Protein AF-A0A7S4FN40-F1 (afdb_monomer)

pLDDT: mean 70.61, std 27.36, range [23.69, 98.25]

Solvent-accessible surface area (backbone atoms only — not comparable to full-atom values): 16022 Å² total; per-residue (Å²): 128,92,79,41,53,47,69,60,64,60,103,78,80,64,82,56,64,48,54,80,82,85,86,80,76,85,83,71,47,62,78,80,84,90,70,94,52,68,75,50,54,54,50,54,46,54,56,47,52,74,61,57,82,76,69,92,83,88,86,86,91,88,85,82,86,90,89,83,84,83,78,101,76,84,92,80,78,88,64,81,68,56,82,84,45,76,64,91,76,88,80,92,41,55,47,62,59,47,27,37,49,52,27,43,60,76,38,96,50,62,24,25,31,29,40,27,33,24,55,88,47,58,30,37,34,27,46,34,30,69,90,80,47,70,47,85,76,47,68,46,90,34,24,65,29,39,44,50,49,35,50,47,31,51,73,67,68,51,68,87,81,61,95,73,66,66,58,67,60,43,50,56,38,17,75,74,30,60,61,46,56,92,79,46,40,73,64,58,60,61,29,26,74,46,56,70,72,61,25,40,56,52,41,38,67,70,43,70,79,52,85,44,72,68,52,47,13,17,48,36,15,26,57,48,50,50,53,35,53,53,50,54,53,52,50,52,51,39,59,58,72,42,56,90,61,70,55,76,43,75,30,60,16,44,70,50,56,72,44,58,88,63,74,110

Radius of gyration: 21.23 Å; Cα contacts (8 Å, |Δi|>4): 357; chains: 1; bounding box: 62×35×47 Å

Secondary structure (DSSP, 8-state):
----------TT----------SS--------PPPS-HHHHHHHHHHHHHHHTT--------------S-SS--S--SSTTTTSS--S------HHHHHHHHHHHTSS-SEEEEEEEETTEEEEEEEEETTTEEEEEEE-SS-HHHHHHHHHHHHTTPPTT-SS--HHHHHHHHTTSPP-HHHHHHHHHHHTTS-HHHHHHHHHHHHTT--SHHHHHHHHHHHHHHHHHHHHHHHHHHHHHTTTS--SEEEEESGGGG-HHHH-

InterPro domains:
  IPR043129 ATPase, nucleotide binding domain [SSF53067] (80-262)
  IPR051338 NodU/CmcH Carbamoyltransferase [PTHR34847] (86-261)

Nearest PDB structures (foldseek):
  5kpt-assembly1_A-2  TM=6.120E-01  e=2.041E-03  Homo sapiens
  2i7n-assembly1_A  TM=5.537E-01  e=1.216E-03  Homo sapiens
  5kpz-assembly1_A-2  TM=5.566E-01  e=1.445E-03  Homo sapiens
  2i7n-assembly1_B  TM=5.298E-01  e=5.122E-03  Homo sapiens
  7t1h-assembly1_A  TM=5.363E-01  e=1.528E-02  Saccharomyces cerevisiae S288C

Mean predicted aligned error: 13.45 Å

Foldseek 3Di:
DQFAADADDDDPDDGTGHHDDDPDDDDGFDDDDDDPDVLLVLLVVVVVVVVVVPDPDDDDDDDDDDDDDDDDDPPDPPHRRCPVHPDPDDDTDGPQRVFQSCLPSPDPWQWAFEWEAAQPAWIWTWTAHSVNGIDTDDTDLFHLNVLLVLLQCLLVVPPPDPPDRPSVVLLVLLVVAAADCVLPVVLSVVLGNDDNVVSNVSSNVSNVVQPDSRSSSNVSVNSLVVSLVVVVVVRVVNQVVCPPVGTPYYTYGYPCVPSVSSVD

Organism: NCBI:txid73025

Structure (mmCIF, N/CA/C/O backbone):
data_AF-A0A7S4FN40-F1
#
_entry.id   AF-A0A7S4FN40-F1
#
loop_
_atom_site.group_PDB
_atom_site.id
_atom_site.type_symbol
_atom_site.label_atom_id
_atom_site.label_alt_id
_atom_site.label_comp_id
_atom_site.label_asym_id
_atom_site.label_entity_id
_atom_site.label_seq_id
_atom_site.pdbx_PDB_ins_code
_atom_site.Cartn_x
_atom_site.Cartn_y
_atom_site.Cartn_z
_atom_site.occupancy
_atom_site.B_iso_or_equiv
_atom_site.auth_seq_id
_atom_site.auth_comp_id
_atom_site.auth_asym_id
_atom_site.auth_atom_id
_atom_site.pdbx_PDB_model_num
ATOM 1 N N . GLY A 1 1 ? -12.196 -13.292 -11.202 1.00 30.05 1 GLY A N 1
ATOM 2 C CA . GLY A 1 1 ? -13.600 -13.748 -11.138 1.00 30.05 1 GLY A CA 1
ATOM 3 C C . GLY A 1 1 ? -14.496 -12.574 -10.813 1.00 30.05 1 GLY A C 1
ATOM 4 O O . GLY A 1 1 ? -13.967 -11.557 -10.378 1.00 30.05 1 GLY A O 1
ATOM 5 N N . HIS A 1 2 ? -15.803 -12.714 -11.034 1.00 26.38 2 HIS A N 1
ATOM 6 C CA . HIS A 1 2 ? -16.823 -11.752 -10.589 1.00 26.38 2 HIS A CA 1
ATOM 7 C C . HIS A 1 2 ? -16.821 -11.716 -9.046 1.00 26.38 2 HIS A C 1
ATOM 9 O O . HIS A 1 2 ? -16.823 -12.786 -8.434 1.00 26.38 2 HIS A O 1
ATOM 15 N N . GLY A 1 3 ? -16.723 -10.540 -8.421 1.00 24.88 3 GLY A N 1
ATOM 16 C CA . GLY A 1 3 ? -16.327 -10.393 -7.014 1.00 24.88 3 GLY A CA 1
ATOM 17 C C . GLY A 1 3 ? -16.941 -9.192 -6.287 1.00 24.88 3 GLY A C 1
ATOM 18 O O . GLY A 1 3 ? -16.269 -8.201 -6.024 1.00 24.88 3 GLY A O 1
ATOM 19 N N . GLY A 1 4 ? -18.193 -9.348 -5.869 1.00 25.17 4 GLY A N 1
ATOM 20 C CA . GLY A 1 4 ? -18.960 -8.414 -5.045 1.00 25.17 4 GLY A CA 1
ATOM 21 C C . GLY A 1 4 ? -20.080 -9.176 -4.344 1.00 25.17 4 GLY A C 1
ATOM 22 O O . GLY A 1 4 ? -20.183 -10.394 -4.518 1.00 25.17 4 GLY A O 1
ATOM 23 N N . SER A 1 5 ? -20.866 -8.515 -3.489 1.00 30.69 5 SER A N 1
ATOM 24 C CA . SER A 1 5 ? -21.487 -9.204 -2.352 1.00 30.69 5 SER A CA 1
ATOM 25 C C . SER A 1 5 ? -22.922 -8.814 -2.003 1.00 30.69 5 SER A C 1
ATOM 27 O O . SER A 1 5 ? -23.307 -7.650 -2.010 1.00 30.69 5 SER A O 1
ATOM 29 N N . LEU A 1 6 ? -23.684 -9.839 -1.608 1.00 30.88 6 LEU A N 1
ATOM 30 C CA . LEU A 1 6 ? -25.075 -9.781 -1.181 1.00 30.88 6 LEU A CA 1
ATOM 31 C C . LEU A 1 6 ? -25.306 -10.852 -0.111 1.00 30.88 6 LEU A C 1
ATOM 33 O O . LEU A 1 6 ? -25.166 -12.039 -0.384 1.00 30.88 6 LEU A O 1
ATOM 37 N N . VAL A 1 7 ? -25.680 -10.444 1.096 1.00 34.03 7 VAL A N 1
ATOM 38 C CA . VAL A 1 7 ? -25.492 -11.257 2.306 1.00 34.03 7 VAL A CA 1
ATOM 39 C C . VAL A 1 7 ? -26.816 -11.452 3.015 1.00 34.03 7 VAL A C 1
ATOM 41 O O . VAL A 1 7 ? -27.410 -10.445 3.372 1.00 34.03 7 VAL A O 1
ATOM 44 N N . VAL A 1 8 ? -27.232 -12.690 3.316 1.00 29.52 8 VAL A N 1
ATOM 45 C CA . VAL A 1 8 ? -28.408 -12.947 4.172 1.00 29.52 8 VAL A CA 1
ATOM 46 C C . VAL A 1 8 ? -28.124 -13.911 5.319 1.00 29.52 8 VAL A C 1
ATOM 48 O O . VAL A 1 8 ? -27.233 -14.747 5.226 1.00 29.52 8 VAL A O 1
ATOM 51 N N . ALA A 1 9 ? -28.930 -13.830 6.381 1.00 31.42 9 ALA A N 1
ATOM 52 C CA . ALA A 1 9 ? -29.002 -14.834 7.433 1.00 31.42 9 ALA A CA 1
ATOM 53 C C . ALA A 1 9 ? -30.458 -15.172 7.800 1.00 31.42 9 ALA A C 1
ATOM 55 O O . ALA A 1 9 ? -31.242 -14.289 8.136 1.00 31.42 9 ALA A O 1
ATOM 56 N N . THR A 1 10 ? -30.774 -16.467 7.837 1.00 33.94 10 THR A N 1
ATOM 57 C CA . THR A 1 10 ? -31.881 -17.048 8.619 1.00 33.94 10 THR A CA 1
ATOM 58 C C . THR A 1 10 ? -31.337 -18.197 9.491 1.00 33.94 10 THR A C 1
ATOM 60 O O . THR A 1 10 ? -30.137 -18.498 9.449 1.00 33.94 10 THR A O 1
ATOM 63 N N . ASN A 1 11 ? -32.192 -18.795 10.332 1.00 35.34 11 ASN A N 1
ATOM 64 C CA . ASN A 1 11 ? -31.880 -19.695 11.462 1.00 35.34 11 ASN A CA 1
ATOM 65 C C . ASN A 1 11 ? -31.180 -21.040 11.113 1.00 35.34 11 ASN A C 1
ATOM 67 O O . ASN A 1 11 ? -31.655 -22.097 11.516 1.00 35.34 11 ASN A O 1
ATOM 71 N N . GLY A 1 12 ? -30.055 -21.050 10.387 1.00 34.94 12 GLY A N 1
ATOM 72 C CA . GLY A 1 12 ? -29.416 -22.317 9.991 1.00 34.94 12 GLY A CA 1
ATOM 73 C C . GLY A 1 12 ? -28.092 -22.275 9.221 1.00 34.94 12 GLY A C 1
ATOM 74 O O . GLY A 1 12 ? -27.437 -23.308 9.160 1.00 34.94 12 GLY A O 1
ATOM 75 N N . THR A 1 13 ? -27.629 -21.103 8.752 1.00 43.31 13 THR A N 1
ATOM 76 C CA . THR A 1 13 ? -26.431 -20.889 7.885 1.00 43.31 13 THR A CA 1
ATOM 77 C C . THR A 1 13 ? -26.658 -21.133 6.388 1.00 43.31 13 THR A C 1
ATOM 79 O O . THR A 1 13 ? -26.763 -22.275 5.969 1.00 43.31 13 THR A O 1
ATOM 82 N N . VAL A 1 14 ? -26.588 -20.062 5.588 1.00 27.98 14 VAL A N 1
ATOM 83 C CA . VAL A 1 14 ? -26.032 -20.008 4.217 1.00 27.98 14 VAL A CA 1
ATOM 84 C C . VAL A 1 14 ? -25.492 -18.581 4.035 1.00 27.98 14 VAL A C 1
ATOM 86 O O . VAL A 1 14 ? -26.099 -17.648 4.553 1.00 27.98 14 VAL A O 1
ATOM 89 N N . THR A 1 15 ? -24.381 -18.404 3.319 1.00 37.78 15 THR A N 1
ATOM 90 C CA . THR A 1 15 ? -23.852 -17.088 2.907 1.00 37.78 15 THR A CA 1
ATOM 91 C C . THR A 1 15 ? -23.857 -17.016 1.383 1.00 37.78 15 THR A C 1
ATOM 93 O O . THR A 1 15 ? -23.557 -18.014 0.730 1.00 37.78 15 THR A O 1
ATOM 96 N N . LEU A 1 16 ? -24.162 -15.850 0.811 1.00 30.38 16 LEU A N 1
ATOM 97 C CA . LEU A 1 16 ? -24.083 -15.605 -0.631 1.00 30.38 16 LEU A CA 1
ATOM 98 C C . LEU A 1 16 ? -23.261 -14.340 -0.920 1.00 30.38 16 LEU A C 1
ATOM 100 O O . LEU A 1 16 ? -22.852 -13.621 -0.007 1.00 30.38 16 LEU A O 1
ATOM 104 N N . SER A 1 17 ? -22.947 -14.135 -2.196 1.00 34.72 17 SER A N 1
ATOM 105 C CA . SER A 1 17 ? -22.121 -13.044 -2.708 1.00 34.72 17 SER A CA 1
ATOM 106 C C . SER A 1 17 ? -22.571 -12.754 -4.146 1.00 34.72 17 SER A C 1
ATOM 108 O O . SER A 1 17 ? -22.778 -13.702 -4.903 1.00 34.72 17 SER A O 1
ATOM 110 N N . LEU A 1 18 ? -22.783 -11.490 -4.521 1.00 30.31 18 LEU A N 1
ATOM 111 C CA . LEU A 1 18 ? -23.264 -11.097 -5.847 1.00 30.31 18 LEU A CA 1
ATOM 112 C C . LEU A 1 18 ? -22.618 -9.775 -6.282 1.00 30.31 18 LEU A C 1
ATOM 114 O O . LEU A 1 18 ? -22.906 -8.722 -5.716 1.00 30.31 18 LEU A O 1
ATOM 118 N N . ASP A 1 19 ? -21.723 -9.846 -7.268 1.00 33.50 19 ASP A N 1
ATOM 119 C CA . ASP A 1 19 ? -21.095 -8.662 -7.855 1.00 33.50 19 ASP A CA 1
ATOM 120 C C . ASP A 1 19 ? -22.038 -7.973 -8.832 1.00 33.50 19 ASP A C 1
ATOM 122 O O . ASP A 1 19 ? -22.727 -8.642 -9.607 1.00 33.50 19 ASP A O 1
ATOM 126 N N . ILE A 1 20 ? -22.023 -6.643 -8.835 1.00 31.58 20 ILE A N 1
ATOM 127 C CA . ILE A 1 20 ? -22.702 -5.842 -9.852 1.00 31.58 20 ILE A CA 1
ATOM 128 C C . ILE A 1 20 ? -21.662 -4.890 -10.441 1.00 31.58 20 ILE A C 1
ATOM 130 O O . ILE A 1 20 ? -21.176 -3.973 -9.781 1.00 31.58 20 ILE A O 1
ATOM 134 N N . ASP A 1 21 ? -21.309 -5.184 -11.690 1.00 33.16 21 ASP A N 1
ATOM 135 C CA . ASP A 1 21 ? -20.132 -4.683 -12.400 1.00 33.16 21 ASP A CA 1
ATOM 136 C C . ASP A 1 21 ? -20.103 -3.145 -12.543 1.00 33.16 21 ASP A C 1
ATOM 138 O O . ASP A 1 21 ? -21.127 -2.486 -12.763 1.00 33.16 21 ASP A O 1
ATOM 142 N N . LYS A 1 22 ? -18.908 -2.549 -12.438 1.00 36.78 22 LYS A N 1
ATOM 143 C CA . LYS A 1 22 ? -18.718 -1.088 -12.399 1.00 36.78 22 LYS A CA 1
ATOM 144 C C . LYS A 1 22 ? -18.659 -0.474 -13.798 1.00 36.78 22 LYS A C 1
ATOM 146 O O . LYS A 1 22 ? -17.585 -0.164 -14.304 1.00 36.78 22 LYS A O 1
ATOM 151 N N . ALA A 1 23 ? -19.819 -0.157 -14.366 1.00 28.41 23 ALA A N 1
ATOM 152 C CA . ALA A 1 23 ? -19.892 0.701 -15.556 1.00 28.41 23 ALA A CA 1
ATOM 153 C C . ALA A 1 23 ? -19.954 2.218 -15.249 1.00 28.41 23 ALA A C 1
ATOM 155 O O . ALA A 1 23 ? -19.722 3.015 -16.153 1.00 28.41 23 ALA A O 1
ATOM 156 N N . LEU A 1 24 ? -20.313 2.639 -14.021 1.00 31.91 24 LEU A N 1
ATOM 157 C CA . LEU A 1 24 ? -20.797 4.017 -13.758 1.00 31.91 24 LEU A CA 1
ATOM 158 C C . LEU A 1 24 ? -20.264 4.725 -12.489 1.00 31.91 24 LEU A C 1
ATOM 160 O O . LEU A 1 24 ? -20.665 5.853 -12.210 1.00 31.91 24 LEU A O 1
ATOM 164 N N . GLY A 1 25 ? -19.335 4.116 -11.746 1.00 34.91 25 GLY A N 1
ATOM 165 C CA . GLY A 1 25 ? -18.701 4.736 -10.571 1.00 34.91 25 GLY A CA 1
ATOM 166 C C . GLY A 1 25 ? -19.496 4.660 -9.253 1.00 34.91 25 GLY A C 1
ATOM 167 O O . GLY A 1 25 ? -20.709 4.487 -9.236 1.00 34.91 25 GLY A O 1
ATOM 168 N N . TYR A 1 26 ? -18.756 4.831 -8.149 1.00 30.11 26 TYR A N 1
ATOM 169 C CA . TYR A 1 26 ? -19.148 4.760 -6.727 1.00 30.11 26 TYR A CA 1
ATOM 170 C C . TYR A 1 26 ? -19.290 3.379 -6.035 1.00 30.11 26 TYR A C 1
ATOM 172 O O . TYR A 1 26 ? -19.755 2.388 -6.580 1.00 30.11 26 TYR A O 1
ATOM 180 N N . THR A 1 27 ? -18.801 3.391 -4.786 1.00 30.81 27 THR A N 1
ATOM 181 C CA . THR A 1 27 ? -18.903 2.477 -3.622 1.00 30.81 27 THR A CA 1
ATOM 182 C C . THR A 1 27 ? -19.446 1.044 -3.759 1.00 30.81 27 THR A C 1
ATOM 184 O O . THR A 1 27 ? -20.643 0.834 -3.939 1.00 30.81 27 THR A O 1
ATOM 187 N N . SER A 1 28 ? -18.582 0.080 -3.427 1.00 30.62 28 SER A N 1
ATOM 188 C CA . SER A 1 28 ? -18.904 -1.266 -2.916 1.00 30.62 28 SER A CA 1
ATOM 189 C C . SER A 1 28 ? -19.285 -1.246 -1.414 1.00 30.62 28 SER A C 1
ATOM 191 O O . SER A 1 28 ? -19.168 -0.208 -0.760 1.00 30.62 28 SER A O 1
ATOM 193 N N . GLY A 1 29 ? -19.748 -2.372 -0.852 1.00 30.34 29 GLY A N 1
ATOM 194 C CA . GLY A 1 29 ? -20.092 -2.527 0.574 1.00 30.34 29 GLY A CA 1
ATOM 195 C C . GLY A 1 29 ? -20.297 -4.000 0.966 1.00 30.34 29 GLY A C 1
ATOM 196 O O . GLY A 1 29 ? -20.568 -4.822 0.093 1.00 30.34 29 GLY A O 1
ATOM 197 N N . TRP A 1 30 ? -20.140 -4.343 2.255 1.00 32.47 30 TRP A N 1
ATOM 198 C CA . TRP A 1 30 ? -20.003 -5.741 2.715 1.00 32.47 30 TRP A CA 1
ATOM 199 C C . TRP A 1 30 ? -20.688 -6.052 4.055 1.00 32.47 30 TRP A C 1
ATOM 201 O O . TRP A 1 30 ? -20.951 -5.172 4.872 1.00 32.47 30 TRP A O 1
ATOM 211 N N . ALA A 1 31 ? -20.893 -7.352 4.278 1.00 30.06 31 ALA A N 1
ATOM 212 C CA . ALA A 1 31 ? -21.336 -8.038 5.496 1.00 30.06 31 ALA A CA 1
ATOM 213 C C . ALA A 1 31 ? -20.986 -9.545 5.324 1.00 30.06 31 ALA A C 1
ATOM 215 O O . ALA A 1 31 ? -20.465 -9.935 4.283 1.00 30.06 31 ALA A O 1
ATOM 216 N N . ARG A 1 32 ? -21.278 -10.486 6.228 1.00 34.38 32 ARG A N 1
ATOM 217 C CA . ARG A 1 32 ? -21.003 -10.535 7.672 1.00 34.38 32 ARG A CA 1
ATOM 218 C C . ARG A 1 32 ? -20.677 -12.000 7.992 1.00 34.38 32 ARG A C 1
ATOM 220 O O . ARG A 1 32 ? -21.508 -12.878 7.781 1.00 34.38 32 ARG A O 1
ATOM 227 N N . ILE A 1 33 ? -19.474 -12.265 8.485 1.00 29.27 33 ILE A N 1
ATOM 228 C CA . ILE A 1 33 ? -18.966 -13.619 8.758 1.00 29.27 33 ILE A CA 1
ATOM 229 C C . ILE A 1 33 ? -19.453 -14.110 10.135 1.00 29.27 33 ILE A C 1
ATOM 231 O O . ILE A 1 33 ? -19.674 -13.313 11.049 1.00 29.27 33 ILE A O 1
ATOM 235 N N . ARG A 1 34 ? -19.611 -15.432 10.304 1.00 30.06 34 ARG A N 1
ATOM 236 C CA . ARG A 1 34 ? -19.729 -16.068 11.627 1.00 30.06 34 ARG A CA 1
ATOM 237 C C . ARG A 1 34 ? -18.337 -16.408 12.157 1.00 30.06 34 ARG A C 1
ATOM 239 O O . ARG A 1 34 ? -17.670 -17.256 11.576 1.00 30.06 34 ARG A O 1
ATOM 246 N N . SER A 1 35 ? -17.951 -15.820 13.285 1.00 33.38 35 SER A N 1
ATOM 247 C CA . SER A 1 35 ? -16.811 -16.286 14.082 1.00 33.38 35 SER A CA 1
ATOM 248 C C . SER A 1 35 ? -17.324 -17.050 15.311 1.00 33.38 35 SER A C 1
ATOM 250 O O . SER A 1 35 ? -18.275 -16.578 15.941 1.00 33.38 35 SER A O 1
ATOM 252 N N . PRO A 1 36 ? -16.736 -18.206 15.679 1.00 31.72 36 PRO A N 1
ATOM 253 C CA . PRO A 1 36 ? -17.025 -18.874 16.949 1.00 31.72 36 PRO A CA 1
ATOM 254 C C . PRO A 1 36 ? -16.400 -18.144 18.152 1.00 31.72 36 PRO A C 1
ATOM 256 O O . PRO A 1 36 ? -16.692 -18.493 19.293 1.00 31.72 36 PRO A O 1
ATOM 259 N N . ASN A 1 37 ? -15.543 -17.144 17.916 1.00 35.97 37 ASN A N 1
ATOM 260 C CA . ASN A 1 37 ? -14.842 -16.414 18.963 1.00 35.97 37 ASN A CA 1
ATOM 261 C C . ASN A 1 37 ? -15.762 -15.351 19.600 1.00 35.97 37 ASN A C 1
ATOM 263 O O . ASN A 1 37 ? -16.213 -14.418 18.929 1.00 35.97 37 ASN A O 1
ATOM 267 N N . SER A 1 38 ? -16.048 -15.488 20.898 1.00 39.75 38 SER A N 1
ATOM 268 C CA . SER A 1 38 ? -17.003 -14.643 21.635 1.00 39.75 38 SER A CA 1
ATOM 269 C C . SER A 1 38 ? -16.653 -13.152 21.589 1.00 39.75 38 SER A C 1
ATOM 271 O O . SER A 1 38 ? -17.554 -12.325 21.462 1.00 39.75 38 SER A O 1
ATOM 273 N N . GLN A 1 39 ? -15.362 -12.816 21.576 1.00 38.09 39 GLN A N 1
ATOM 274 C CA . GLN A 1 39 ? -14.850 -11.439 21.531 1.00 38.09 39 GLN A CA 1
ATOM 275 C C . GLN A 1 39 ? -15.185 -10.690 20.226 1.00 38.09 39 GLN A C 1
ATOM 277 O O . GLN A 1 39 ? -15.241 -9.461 20.208 1.00 38.09 39 GLN A O 1
ATOM 282 N N . VAL A 1 40 ? -15.445 -11.406 19.124 1.00 38.69 40 VAL A N 1
ATOM 283 C CA . VAL A 1 40 ? -15.905 -10.792 17.863 1.00 38.69 40 VAL A CA 1
ATOM 284 C C . VAL A 1 40 ? -17.389 -10.408 17.961 1.00 38.69 40 VAL A C 1
ATOM 286 O O . VAL A 1 40 ? -17.842 -9.467 17.310 1.00 38.69 40 VAL A O 1
ATOM 289 N N . ARG A 1 41 ? -18.168 -11.101 18.803 1.00 40.66 41 ARG A N 1
ATOM 290 C CA . ARG A 1 41 ? -19.614 -10.878 18.958 1.00 40.66 41 ARG A CA 1
ATOM 291 C C . ARG A 1 41 ? -19.923 -9.520 19.588 1.00 40.66 41 ARG A C 1
ATOM 293 O O . ARG A 1 41 ? -20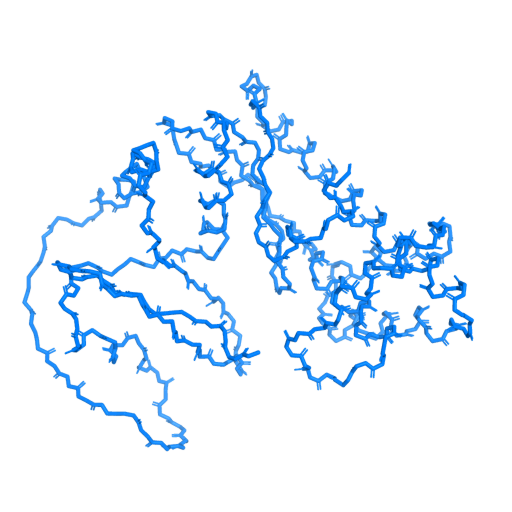.802 -8.821 19.085 1.00 40.66 41 ARG A O 1
ATOM 300 N N . GLU A 1 42 ? -19.177 -9.153 20.628 1.00 40.94 42 GLU A N 1
ATOM 301 C CA . GLU A 1 42 ? -19.332 -7.887 21.358 1.00 40.94 42 GLU A CA 1
ATOM 302 C C . GLU A 1 42 ? -18.958 -6.685 20.482 1.00 40.94 42 GLU A C 1
ATOM 304 O O . GLU A 1 42 ? -19.733 -5.739 20.381 1.00 40.94 42 GLU A O 1
ATOM 309 N N . GLY A 1 43 ? -17.852 -6.763 19.731 1.00 43.00 43 GLY A N 1
ATOM 310 C CA . GLY A 1 43 ? -17.441 -5.699 18.807 1.00 43.00 43 GLY A CA 1
ATOM 311 C C . GLY A 1 43 ? -18.521 -5.323 17.783 1.00 43.00 43 GLY A C 1
ATOM 312 O O . GLY A 1 43 ? -18.861 -4.150 17.609 1.00 43.00 43 GLY A O 1
ATOM 313 N N . TRP A 1 44 ? -19.150 -6.323 17.157 1.00 46.00 44 TRP A N 1
ATOM 314 C CA . TRP A 1 44 ? -20.272 -6.075 16.247 1.00 46.00 44 TRP A CA 1
ATOM 315 C C . TRP A 1 44 ? -21.557 -5.627 16.958 1.00 46.00 44 TRP A C 1
ATOM 317 O O . TRP A 1 44 ? -22.382 -4.967 16.326 1.00 46.00 44 TRP A O 1
ATOM 327 N N . GLN A 1 45 ? -21.758 -5.960 18.237 1.00 41.41 45 GLN A N 1
ATOM 328 C CA . GLN A 1 45 ? -22.866 -5.413 19.026 1.00 41.41 45 GLN A CA 1
ATOM 329 C C . GLN A 1 45 ? -22.659 -3.923 19.309 1.00 41.41 45 GLN A C 1
ATOM 331 O O . GLN A 1 45 ? -23.606 -3.167 19.120 1.00 41.41 45 GLN A O 1
ATOM 336 N N . THR A 1 46 ? -21.440 -3.477 19.628 1.00 42.25 46 THR A N 1
ATOM 337 C CA . THR A 1 46 ? -21.103 -2.049 19.780 1.00 42.25 46 THR A CA 1
ATOM 338 C C . THR A 1 46 ? -21.335 -1.270 18.481 1.00 42.25 46 THR A C 1
ATOM 340 O O . THR A 1 46 ? -21.923 -0.187 18.500 1.00 42.25 46 THR A O 1
ATOM 343 N N . LEU A 1 47 ? -20.953 -1.835 17.325 1.00 40.72 47 LEU A N 1
ATOM 344 C CA . LEU A 1 47 ? -21.228 -1.208 16.026 1.00 40.72 47 LEU A CA 1
ATOM 345 C C . LEU A 1 47 ? -22.738 -1.103 15.753 1.00 40.72 47 LEU A C 1
ATOM 347 O O . LEU A 1 47 ? -23.216 -0.049 15.343 1.00 40.72 47 LEU A O 1
ATOM 351 N N . LEU A 1 48 ? -23.502 -2.168 16.014 1.00 40.41 48 LEU A N 1
ATOM 352 C CA . LEU A 1 48 ? -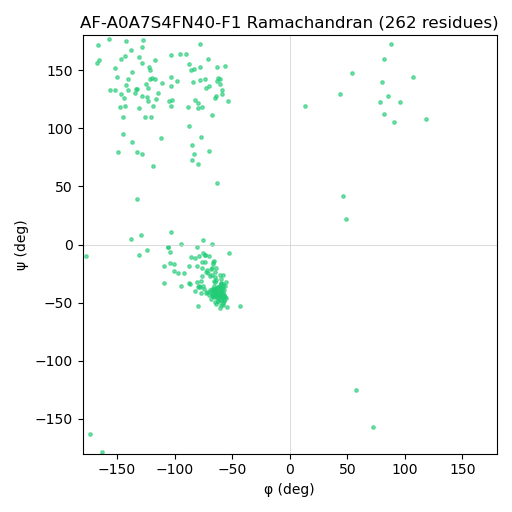24.956 -2.162 15.830 1.00 40.41 48 LEU A CA 1
ATOM 353 C C . LEU A 1 48 ? -25.661 -1.222 16.816 1.00 40.41 48 LEU A C 1
ATOM 355 O O . LEU A 1 48 ? -26.562 -0.504 16.401 1.00 40.41 48 LEU A O 1
ATOM 359 N N . GLN A 1 49 ? -25.228 -1.147 18.077 1.00 39.75 49 GLN A N 1
ATOM 360 C CA . GLN A 1 49 ? -25.754 -0.199 19.067 1.00 39.75 49 GLN A CA 1
ATOM 361 C C . GLN A 1 49 ? -25.541 1.256 18.628 1.00 39.75 49 GLN A C 1
ATOM 363 O O . GLN A 1 49 ? -26.463 2.060 18.739 1.00 39.75 49 GLN A O 1
ATOM 368 N N . LYS A 1 50 ? -24.381 1.584 18.040 1.00 37.25 50 LYS A N 1
ATOM 369 C CA . LYS A 1 50 ? -24.085 2.926 17.504 1.00 37.25 50 LYS A CA 1
ATOM 370 C C . LYS A 1 50 ? -25.067 3.377 16.409 1.00 37.25 50 LYS A C 1
ATOM 372 O O . LYS A 1 50 ? -25.318 4.574 16.295 1.00 37.25 50 LYS A O 1
ATOM 377 N N . TYR A 1 51 ? -25.637 2.446 15.637 1.00 37.50 51 TYR A N 1
ATOM 378 C CA . TYR A 1 51 ? -26.626 2.735 14.585 1.00 37.50 51 TYR A CA 1
ATOM 379 C C . TYR A 1 51 ? -28.088 2.471 15.002 1.00 37.50 51 TYR A C 1
ATOM 381 O O . TYR A 1 51 ? -28.997 3.091 14.455 1.00 37.50 51 TYR A O 1
ATOM 389 N N . ALA A 1 52 ? -28.338 1.615 15.998 1.00 33.72 52 ALA A N 1
ATOM 390 C CA . ALA A 1 52 ? -29.683 1.289 16.485 1.00 33.72 52 ALA A CA 1
ATOM 391 C C . ALA A 1 52 ? -30.381 2.463 17.200 1.00 33.72 52 ALA A C 1
ATOM 393 O O . ALA A 1 52 ? -31.607 2.498 17.271 1.00 33.72 52 ALA A O 1
ATOM 394 N N . CYS A 1 53 ? -29.626 3.454 17.681 1.00 31.88 53 CYS A N 1
ATOM 395 C CA . CYS A 1 53 ? -30.156 4.633 18.373 1.00 31.88 53 CYS A CA 1
ATOM 396 C C . CYS A 1 53 ? -30.987 5.597 17.495 1.00 31.88 53 CYS A C 1
ATOM 398 O O . CYS A 1 53 ? -31.407 6.634 18.003 1.00 31.88 53 CYS A O 1
ATOM 400 N N . GLN A 1 54 ? -31.194 5.318 16.200 1.00 31.62 54 GLN A N 1
ATOM 401 C CA . GLN A 1 54 ? -31.817 6.270 15.264 1.00 31.62 54 GLN A CA 1
ATOM 402 C C . GLN A 1 54 ? -33.241 5.921 14.793 1.00 31.62 54 GLN A C 1
ATOM 404 O O . GLN A 1 54 ? -33.931 6.831 14.343 1.00 31.62 54 GLN A O 1
ATOM 409 N N . PHE A 1 55 ? -33.719 4.671 14.910 1.00 32.28 55 PHE A N 1
ATOM 410 C CA . PHE A 1 55 ? -35.032 4.278 14.359 1.00 32.28 55 PHE A CA 1
ATOM 411 C C . PHE A 1 55 ? -35.785 3.235 15.213 1.00 32.28 55 PHE A C 1
ATOM 413 O O . PHE A 1 55 ? -35.587 2.031 15.037 1.00 32.28 55 PHE A O 1
ATOM 420 N N . PRO A 1 56 ? -36.691 3.661 16.115 1.00 26.84 56 PRO A N 1
ATOM 421 C CA . PRO A 1 56 ? -37.551 2.750 16.862 1.00 26.84 56 PRO A CA 1
ATOM 422 C C . PRO A 1 56 ? -38.857 2.433 16.104 1.00 26.84 56 PRO A C 1
ATOM 424 O O . PRO A 1 56 ? -39.817 3.196 16.157 1.00 26.84 56 PRO A O 1
ATOM 427 N N . GLY A 1 57 ? -38.905 1.250 15.479 1.00 32.41 57 GLY A N 1
ATOM 428 C CA . GLY A 1 57 ? -40.140 0.553 15.085 1.00 32.41 57 GLY A CA 1
ATOM 429 C C . GLY A 1 57 ? -40.628 0.742 13.639 1.00 32.41 57 GLY A C 1
ATOM 430 O O . GLY A 1 57 ? -40.942 1.852 13.227 1.00 32.41 57 GLY A O 1
ATOM 431 N N . CYS A 1 58 ? -40.775 -0.376 12.910 1.00 24.20 58 CYS A N 1
ATOM 432 C CA . CYS A 1 58 ? -41.732 -0.607 11.809 1.00 24.20 58 CYS A CA 1
ATOM 433 C C . CYS A 1 58 ? -41.815 -2.119 11.474 1.00 24.20 58 CYS A C 1
ATOM 435 O O . CYS A 1 58 ? -40.907 -2.879 11.813 1.00 24.20 58 CYS A O 1
ATOM 437 N N . GLN A 1 59 ? -42.905 -2.560 10.830 1.00 24.98 59 GLN A N 1
ATOM 438 C CA . GLN A 1 59 ? -43.174 -3.947 10.393 1.00 24.98 59 GLN A CA 1
ATOM 439 C C . GLN A 1 59 ? -43.789 -3.981 8.968 1.00 24.98 59 GLN A C 1
ATOM 441 O O . GLN A 1 59 ? -44.305 -2.963 8.519 1.00 24.98 59 GLN A O 1
ATOM 446 N N . PHE A 1 60 ? -43.825 -5.187 8.368 1.00 26.14 60 PHE A N 1
ATOM 447 C CA . PHE A 1 60 ? -44.668 -5.688 7.247 1.00 26.14 60 PHE A CA 1
ATOM 448 C C . PHE A 1 60 ? -44.224 -5.585 5.756 1.00 26.14 60 PHE A C 1
ATOM 450 O O . PHE A 1 60 ? -44.316 -4.543 5.123 1.00 26.14 60 PHE A O 1
ATOM 457 N N . ASP A 1 61 ? -43.827 -6.760 5.228 1.00 24.66 61 ASP A N 1
ATOM 458 C CA . ASP A 1 61 ? -44.290 -7.541 4.046 1.00 24.66 61 ASP A CA 1
ATOM 459 C C . ASP A 1 61 ? -44.419 -7.052 2.569 1.00 24.66 61 ASP A C 1
ATOM 461 O O . ASP A 1 61 ? -44.888 -5.966 2.248 1.00 24.66 61 ASP A O 1
ATOM 465 N N . TYR A 1 62 ? -44.171 -8.058 1.695 1.00 23.69 62 TYR A N 1
ATOM 466 C CA . TYR A 1 62 ? -44.534 -8.313 0.273 1.00 23.69 62 TYR A CA 1
ATOM 467 C C . TYR A 1 62 ? -43.489 -8.208 -0.880 1.00 23.69 62 TYR A C 1
ATOM 469 O O . TYR A 1 62 ? -42.534 -7.439 -0.848 1.00 23.69 62 TYR A O 1
ATOM 477 N N . LEU A 1 63 ? -43.659 -9.105 -1.876 1.00 28.05 63 LEU A N 1
ATOM 478 C CA . LEU A 1 63 ? -42.702 -9.559 -2.920 1.00 28.05 63 LEU A CA 1
ATOM 479 C C . LEU A 1 63 ? -42.786 -8.835 -4.290 1.00 28.05 63 LEU A C 1
ATOM 481 O O . LEU A 1 63 ? -43.865 -8.373 -4.643 1.00 28.05 63 LEU A O 1
ATOM 485 N N . LEU A 1 64 ? -41.742 -8.960 -5.149 1.00 28.41 64 LEU A N 1
ATOM 486 C CA . LEU A 1 64 ? -41.853 -9.687 -6.449 1.00 28.41 64 LEU A CA 1
ATOM 487 C C . LEU A 1 64 ? -40.513 -10.035 -7.170 1.00 28.41 64 LEU A C 1
ATOM 489 O O . LEU A 1 64 ? -39.429 -9.617 -6.772 1.00 28.41 64 LEU A O 1
ATOM 493 N N . HIS A 1 65 ? -40.620 -10.842 -8.240 1.00 24.31 65 HIS A N 1
ATOM 494 C CA . HIS A 1 65 ? -39.552 -11.456 -9.056 1.00 24.31 65 HIS A CA 1
ATOM 495 C C . HIS A 1 65 ? -39.026 -10.608 -10.239 1.00 24.31 65 HIS A C 1
ATOM 497 O O . HIS A 1 65 ? -39.802 -9.943 -10.918 1.00 24.31 65 HIS A O 1
ATOM 503 N N . GLY A 1 66 ? -37.772 -10.883 -10.644 1.00 24.23 66 GLY A N 1
ATOM 504 C CA . GLY A 1 66 ? -37.442 -11.137 -12.062 1.00 24.23 66 GLY A CA 1
ATOM 505 C C . GLY A 1 66 ? -36.460 -10.183 -12.759 1.00 24.23 66 GLY A C 1
ATOM 506 O O . GLY A 1 66 ? -36.834 -9.087 -13.159 1.00 24.23 66 GLY A O 1
ATOM 507 N N . THR A 1 67 ? -35.234 -10.646 -13.041 1.00 27.36 67 THR A N 1
ATOM 508 C CA . THR A 1 67 ? -34.267 -9.931 -13.900 1.00 27.36 67 THR A CA 1
ATOM 509 C C . THR A 1 67 ? -33.647 -10.835 -14.971 1.00 27.36 67 THR A C 1
ATOM 511 O O . THR A 1 67 ? -32.935 -11.797 -14.684 1.00 27.36 67 THR A O 1
ATOM 514 N N . ARG A 1 68 ? -33.891 -10.500 -16.245 1.00 28.16 68 ARG A N 1
ATOM 515 C CA . ARG A 1 68 ? -33.140 -11.006 -17.405 1.00 28.16 68 ARG A CA 1
ATOM 516 C C . ARG A 1 68 ? -33.258 -10.017 -18.578 1.00 28.16 68 ARG A C 1
ATOM 518 O O . ARG A 1 68 ? -34.363 -9.635 -18.933 1.00 28.16 68 ARG A O 1
ATOM 525 N N . PHE A 1 69 ? -32.110 -9.716 -19.197 1.00 30.14 69 PHE A N 1
ATOM 526 C CA . PHE A 1 69 ? -31.897 -9.034 -20.493 1.00 30.14 69 PHE A CA 1
ATOM 527 C C . PHE A 1 69 ? -32.035 -7.486 -20.581 1.00 30.14 69 PHE A C 1
ATOM 529 O O . PHE A 1 69 ? -33.076 -6.911 -20.308 1.00 30.14 69 PHE A O 1
ATOM 536 N N . TYR A 1 70 ? -30.927 -6.868 -21.036 1.00 32.34 70 TYR A N 1
ATOM 537 C CA . TYR A 1 70 ? -30.728 -5.625 -21.821 1.00 32.34 70 TYR A CA 1
ATOM 538 C C . TYR A 1 70 ? -31.508 -4.319 -21.520 1.00 32.34 70 TYR A C 1
ATOM 540 O O . TYR A 1 70 ? -32.724 -4.253 -21.622 1.00 32.34 70 TYR A O 1
ATOM 548 N N . GLY A 1 71 ? -30.746 -3.217 -21.394 1.00 28.86 71 GLY A N 1
ATOM 549 C CA . GLY A 1 71 ? -31.159 -1.856 -21.791 1.00 28.86 71 GLY A CA 1
ATOM 550 C C . GLY A 1 71 ? -31.968 -1.012 -20.787 1.00 28.86 71 GLY A C 1
ATOM 551 O O . GLY A 1 71 ? -33.029 -1.408 -20.325 1.00 28.86 71 GLY A O 1
ATOM 552 N N . ASN A 1 72 ? -31.498 0.216 -20.518 1.00 31.72 72 ASN A N 1
ATOM 553 C CA . ASN A 1 72 ? -32.274 1.377 -20.030 1.00 31.72 72 ASN A CA 1
ATOM 554 C C . ASN A 1 72 ? -33.233 1.228 -18.815 1.00 31.72 72 ASN A C 1
ATOM 556 O O . ASN A 1 72 ? -34.110 2.074 -18.641 1.00 31.72 72 ASN A O 1
ATOM 560 N N . LYS A 1 73 ? -33.075 0.228 -17.935 1.00 32.44 73 LYS A N 1
ATOM 561 C CA . LYS A 1 73 ? -34.023 -0.029 -16.824 1.00 32.44 73 LYS A CA 1
ATOM 562 C C . LYS A 1 73 ? -33.418 -0.254 -15.427 1.00 32.44 73 LYS A C 1
ATOM 564 O O . LYS A 1 73 ? -33.939 -1.061 -14.670 1.00 32.44 73 LYS A O 1
ATOM 569 N N . TYR A 1 74 ? -32.369 0.471 -15.026 1.00 37.00 74 TYR A N 1
ATOM 570 C CA . TYR A 1 74 ? -31.758 0.262 -13.697 1.00 37.00 74 TYR A CA 1
ATOM 571 C C . TYR A 1 74 ? -31.585 1.534 -12.856 1.00 37.00 74 TYR A C 1
ATOM 573 O O . TYR A 1 74 ? -30.490 2.065 -12.701 1.00 37.00 74 TYR A O 1
ATOM 581 N N . LYS A 1 75 ? -32.702 1.974 -12.257 1.00 35.28 75 LYS A N 1
ATOM 582 C CA . LYS A 1 75 ? -32.742 2.823 -11.047 1.00 35.28 75 LYS A CA 1
ATOM 583 C C . LYS A 1 75 ? -33.159 2.049 -9.778 1.00 35.28 75 LYS A C 1
ATOM 585 O O . LYS A 1 75 ? -33.191 2.627 -8.699 1.00 35.28 75 LYS A O 1
ATOM 590 N N . GLU A 1 76 ? -33.465 0.755 -9.897 1.00 36.12 76 GLU A N 1
ATOM 591 C CA . GLU A 1 76 ? -34.165 -0.043 -8.878 1.00 36.12 76 GLU A CA 1
ATOM 592 C C . GLU A 1 76 ? -33.446 -1.388 -8.654 1.00 36.12 76 GLU A C 1
ATOM 594 O O . GLU A 1 76 ? -33.835 -2.404 -9.221 1.00 36.12 76 GLU A O 1
ATOM 599 N N . TYR A 1 77 ? -32.356 -1.405 -7.871 1.00 34.03 77 TYR A N 1
ATOM 600 C CA . TYR A 1 77 ? -31.528 -2.617 -7.686 1.00 34.03 77 TYR A CA 1
ATOM 601 C C . TYR A 1 77 ? -31.167 -3.116 -6.259 1.00 34.03 77 TYR A C 1
ATOM 603 O O . TYR A 1 77 ? -30.411 -4.082 -6.181 1.00 34.03 77 TYR A O 1
ATOM 611 N N . PRO A 1 78 ? -31.696 -2.601 -5.125 1.00 38.41 78 PRO A N 1
ATOM 612 C CA . PRO A 1 78 ? -31.462 -3.255 -3.822 1.00 38.41 78 PRO A CA 1
ATOM 613 C C . PRO A 1 78 ? -32.285 -4.532 -3.540 1.00 38.41 78 PRO A C 1
ATOM 615 O O . PRO A 1 78 ? -31.936 -5.284 -2.633 1.00 38.41 78 PRO A O 1
ATOM 618 N N . TYR A 1 79 ? -33.407 -4.764 -4.235 1.00 39.34 79 TYR A N 1
ATOM 619 C CA . TYR A 1 79 ? -34.523 -5.536 -3.652 1.00 39.34 79 TYR A CA 1
ATOM 620 C C . TYR A 1 79 ? -34.659 -7.016 -4.059 1.00 39.34 79 TYR A C 1
ATOM 622 O O . TYR A 1 79 ? -35.321 -7.774 -3.354 1.00 39.34 79 TYR A O 1
ATOM 630 N N . THR A 1 80 ? -34.017 -7.484 -5.134 1.00 38.72 80 THR A N 1
ATOM 631 C CA . THR A 1 80 ? -34.200 -8.865 -5.649 1.00 38.72 80 THR A CA 1
ATOM 632 C C . THR A 1 80 ? -33.616 -9.973 -4.762 1.00 38.72 80 THR A C 1
ATOM 634 O O . THR A 1 80 ? -33.892 -11.150 -4.976 1.00 38.72 80 THR A O 1
ATOM 637 N N . ALA A 1 81 ? -32.834 -9.608 -3.747 1.00 35.66 81 ALA A N 1
ATOM 638 C CA . ALA A 1 81 ? -32.182 -10.515 -2.808 1.00 35.66 81 ALA A CA 1
ATOM 639 C C . ALA A 1 81 ? -33.079 -11.047 -1.684 1.00 35.66 81 ALA A C 1
ATOM 641 O O . ALA A 1 81 ? -32.932 -12.184 -1.233 1.00 35.66 81 ALA A O 1
ATOM 642 N N . ALA A 1 82 ? -33.975 -10.191 -1.189 1.00 38.69 82 ALA A N 1
ATOM 643 C CA . ALA A 1 82 ? -34.696 -10.421 0.060 1.00 38.69 82 ALA A CA 1
ATOM 644 C C . 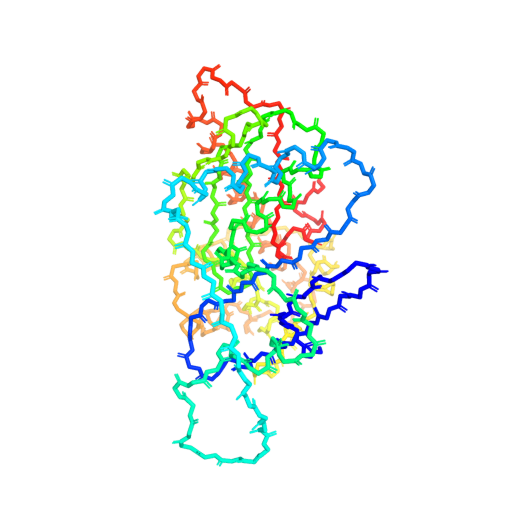ALA A 1 82 ? -35.872 -11.404 -0.086 1.00 38.69 82 ALA A C 1
ATOM 646 O O . ALA A 1 82 ? -36.414 -11.863 0.912 1.00 38.69 82 ALA A O 1
ATOM 647 N N . GLY A 1 83 ? -36.245 -11.772 -1.317 1.00 34.62 83 GLY A N 1
ATOM 648 C CA . GLY A 1 83 ? -37.364 -12.681 -1.584 1.00 34.62 83 GLY A CA 1
ATOM 649 C C . GLY A 1 83 ? -37.111 -14.160 -1.258 1.00 34.62 83 GLY A C 1
ATOM 650 O O . GLY A 1 83 ? -38.066 -14.924 -1.193 1.00 34.62 83 GLY A O 1
ATOM 651 N N . VAL A 1 84 ? -35.854 -14.580 -1.060 1.00 36.22 84 VAL A N 1
ATOM 652 C CA . VAL A 1 84 ? -35.486 -15.992 -0.782 1.00 36.22 84 VAL A CA 1
ATOM 653 C C . VAL A 1 84 ? -35.146 -16.227 0.695 1.00 36.22 84 VAL A C 1
ATOM 655 O O . VAL A 1 84 ? -35.127 -17.360 1.171 1.00 36.22 84 VAL A O 1
ATOM 658 N N . PHE A 1 85 ? -34.894 -15.159 1.448 1.00 36.25 85 PHE A N 1
ATOM 659 C CA . PHE A 1 85 ? -34.437 -15.240 2.826 1.00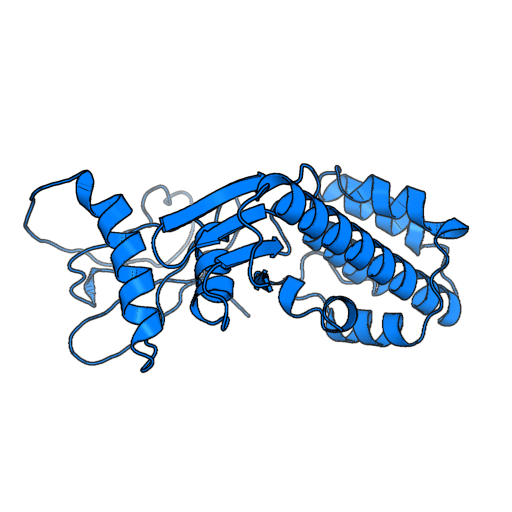 36.25 85 PHE A CA 1
ATOM 660 C C . PHE A 1 85 ? -35.060 -14.112 3.654 1.00 36.25 85 PHE A C 1
ATOM 662 O O . PHE A 1 85 ? -34.891 -12.938 3.330 1.00 36.25 85 PHE A O 1
ATOM 669 N N . HIS A 1 86 ? -35.707 -14.461 4.767 1.00 44.16 86 HIS A N 1
ATOM 670 C CA . HIS A 1 86 ? -36.308 -13.500 5.696 1.00 44.16 86 HIS A CA 1
ATOM 671 C C . HIS A 1 86 ? -35.249 -12.699 6.469 1.00 44.16 86 HIS A C 1
ATOM 673 O O . HIS A 1 86 ? -34.939 -12.984 7.628 1.00 44.16 86 HIS A O 1
ATOM 679 N N . PHE A 1 87 ? -34.707 -11.670 5.825 1.00 46.66 87 PHE A N 1
ATOM 680 C CA . PHE A 1 87 ? -34.040 -10.576 6.512 1.00 46.66 87 PHE A CA 1
ATOM 681 C C . PHE A 1 87 ? -34.999 -9.908 7.487 1.00 46.66 87 PHE A C 1
ATOM 683 O O . PHE A 1 87 ? -36.083 -9.481 7.096 1.00 46.66 87 PHE A O 1
ATOM 690 N N . ARG A 1 88 ? -34.562 -9.742 8.734 1.00 49.38 88 ARG A N 1
ATOM 691 C CA . ARG A 1 88 ? -35.228 -8.826 9.662 1.00 49.38 88 ARG A CA 1
ATOM 692 C C . ARG A 1 88 ? -34.766 -7.384 9.454 1.00 49.38 88 ARG A C 1
ATOM 694 O O . ARG A 1 88 ? -35.589 -6.482 9.451 1.00 49.38 88 ARG A O 1
ATOM 701 N N . ASP A 1 89 ? -33.467 -7.206 9.213 1.00 53.78 89 ASP A N 1
ATOM 702 C CA . ASP A 1 89 ? -32.806 -5.909 9.087 1.00 53.78 89 ASP A CA 1
ATOM 703 C C . ASP A 1 89 ? -31.735 -5.970 7.983 1.00 53.78 89 ASP A C 1
ATOM 705 O O . ASP A 1 89 ? -30.967 -6.934 7.907 1.00 53.78 89 ASP A O 1
ATOM 709 N N . VAL A 1 90 ? -31.651 -4.929 7.148 1.00 61.75 90 VAL A N 1
ATOM 710 C CA . VAL A 1 90 ? -30.586 -4.743 6.148 1.00 61.75 90 VAL A CA 1
ATOM 711 C C . VAL A 1 90 ? -29.835 -3.459 6.482 1.00 61.75 90 VAL A C 1
ATOM 713 O O . VAL A 1 90 ? -30.418 -2.379 6.486 1.00 61.75 90 VAL A O 1
ATOM 716 N N . VAL A 1 91 ? -28.532 -3.568 6.751 1.00 59.38 91 VAL A N 1
ATOM 717 C CA . VAL A 1 91 ? -27.673 -2.430 7.111 1.00 59.38 91 VAL A CA 1
ATOM 718 C C . VAL A 1 91 ? -26.605 -2.245 6.040 1.00 59.38 91 VAL A C 1
ATOM 720 O O . VAL A 1 91 ? -25.854 -3.173 5.743 1.00 59.38 91 VAL A O 1
ATOM 723 N N . LYS A 1 92 ? -26.511 -1.037 5.473 1.00 67.75 92 LYS A N 1
ATOM 724 C CA . 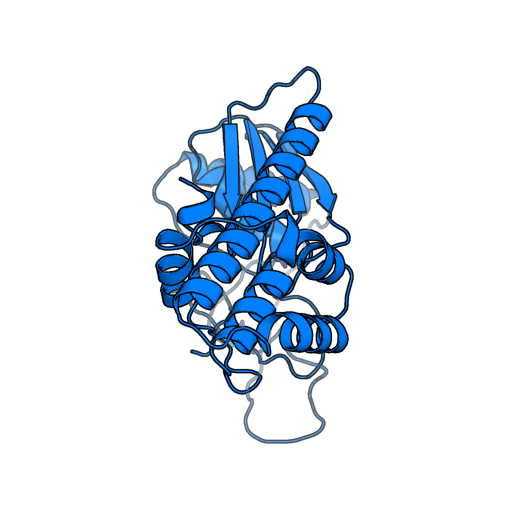LYS A 1 92 ? -25.407 -0.657 4.585 1.00 67.75 92 LYS A CA 1
ATOM 725 C C . LYS A 1 92 ? -24.204 -0.237 5.431 1.00 67.75 92 LYS A C 1
ATOM 727 O O . LYS A 1 92 ? -24.316 0.679 6.239 1.00 67.75 92 LYS A O 1
ATOM 732 N N . ILE A 1 93 ? -23.061 -0.880 5.210 1.00 73.62 93 ILE A N 1
ATOM 733 C CA . ILE A 1 93 ? -21.779 -0.548 5.846 1.00 73.62 93 ILE A CA 1
ATOM 734 C C . ILE A 1 93 ? -20.847 0.022 4.771 1.00 73.62 93 ILE A C 1
ATOM 736 O O . ILE A 1 93 ? -20.832 -0.467 3.639 1.00 73.62 93 ILE A O 1
ATOM 740 N N . ASP A 1 94 ? -20.092 1.066 5.111 1.00 85.38 94 ASP A N 1
ATOM 741 C CA . ASP A 1 94 ? -19.054 1.618 4.239 1.00 85.38 94 ASP A CA 1
ATOM 742 C C . ASP A 1 94 ? -17.944 0.581 3.978 1.00 85.38 94 ASP A C 1
ATOM 744 O O . ASP A 1 94 ? -17.552 -0.167 4.873 1.00 85.38 94 ASP A O 1
ATOM 748 N N . HIS A 1 95 ? -17.423 0.529 2.749 1.00 85.56 95 HIS A N 1
ATOM 749 C CA . HIS A 1 95 ? -16.403 -0.452 2.342 1.00 85.56 95 HIS A CA 1
ATOM 750 C C . HIS A 1 95 ? -15.148 -0.401 3.221 1.00 85.56 95 HIS A C 1
ATOM 752 O O . HIS A 1 95 ? -14.593 -1.440 3.576 1.00 85.56 95 HIS A O 1
ATOM 758 N N . PHE A 1 96 ? -14.713 0.802 3.604 1.00 87.94 96 PHE A N 1
ATOM 759 C CA . PHE A 1 96 ? -13.511 0.978 4.413 1.00 87.94 96 PHE A CA 1
ATOM 760 C C . PHE A 1 96 ? -13.783 0.726 5.892 1.00 87.94 96 PHE A C 1
ATOM 762 O O . PHE A 1 96 ? -12.906 0.188 6.564 1.00 87.94 96 PHE A O 1
ATOM 769 N N . ASP A 1 97 ? -14.984 1.036 6.384 1.00 87.94 97 ASP A N 1
ATOM 770 C CA . ASP A 1 97 ? -15.403 0.633 7.731 1.00 87.94 97 ASP A CA 1
ATOM 771 C C . ASP A 1 97 ? -15.488 -0.900 7.844 1.00 87.94 97 ASP A C 1
ATOM 773 O O . ASP A 1 97 ? -15.072 -1.457 8.855 1.00 87.94 97 ASP A O 1
ATOM 777 N N . ALA A 1 98 ? -15.949 -1.609 6.806 1.00 87.56 98 ALA A N 1
ATOM 778 C CA . ALA A 1 98 ? -15.999 -3.074 6.791 1.00 87.56 98 ALA A CA 1
ATOM 779 C C . ALA A 1 98 ? -14.596 -3.716 6.809 1.00 87.56 98 ALA A C 1
ATOM 781 O O . ALA A 1 98 ? -14.356 -4.659 7.566 1.00 87.56 98 ALA A O 1
ATOM 782 N N . HIS A 1 99 ? -13.646 -3.187 6.029 1.00 91.31 99 HIS A N 1
ATOM 783 C CA . HIS A 1 99 ? -12.248 -3.626 6.098 1.00 91.31 99 HIS A CA 1
ATOM 784 C C . HIS A 1 99 ? -11.582 -3.274 7.436 1.00 91.31 99 HIS A C 1
ATOM 786 O O . HIS A 1 99 ? -10.824 -4.092 7.959 1.00 91.31 99 HIS A O 1
ATOM 792 N N . ALA A 1 100 ? -11.875 -2.101 8.009 1.00 91.69 100 ALA A N 1
ATOM 793 C CA . ALA A 1 100 ? -11.381 -1.719 9.329 1.00 91.69 100 ALA A CA 1
ATOM 794 C C . ALA A 1 100 ? -11.939 -2.637 10.426 1.00 91.69 100 ALA A C 1
ATOM 796 O O . ALA A 1 100 ? -11.190 -3.055 11.305 1.00 91.69 100 ALA A O 1
ATOM 797 N N . ALA A 1 101 ? -13.222 -3.006 10.335 1.00 88.88 101 ALA A N 1
ATOM 798 C CA . ALA A 1 101 ? -13.887 -3.927 11.251 1.00 88.88 101 ALA A CA 1
ATOM 799 C C . ALA A 1 101 ? -13.199 -5.290 11.300 1.00 88.88 101 ALA A C 1
ATOM 801 O O . ALA A 1 101 ? -12.881 -5.779 12.381 1.00 88.88 101 ALA A O 1
ATOM 802 N N . HIS A 1 102 ? -12.958 -5.876 10.125 1.00 89.69 102 HIS A N 1
ATOM 803 C CA . HIS A 1 102 ? -12.264 -7.151 9.973 1.00 89.69 102 HIS A CA 1
ATOM 804 C C . HIS A 1 102 ? -10.840 -7.061 10.538 1.00 89.69 102 HIS A C 1
ATOM 806 O O . HIS A 1 102 ? -10.485 -7.793 11.455 1.00 89.69 102 HIS A O 1
ATOM 812 N N . ALA A 1 103 ? -10.050 -6.088 10.068 1.00 93.06 103 ALA A N 1
ATOM 813 C CA . ALA A 1 103 ? -8.672 -5.907 10.520 1.00 93.06 103 ALA A CA 1
ATOM 814 C C . ALA A 1 103 ? -8.561 -5.678 12.037 1.00 93.06 103 ALA A C 1
ATOM 816 O O . ALA A 1 103 ? -7.629 -6.180 12.656 1.00 93.06 103 ALA A O 1
ATOM 817 N N . PHE A 1 104 ? -9.491 -4.937 12.648 1.00 94.81 104 PHE A N 1
ATOM 818 C CA . PHE A 1 104 ? -9.450 -4.643 14.077 1.00 94.81 104 PHE A CA 1
ATOM 819 C C . PHE A 1 104 ? -9.956 -5.794 14.949 1.00 94.81 104 PHE A C 1
ATOM 821 O O . PHE A 1 104 ? -9.244 -6.213 15.862 1.00 94.81 104 PHE A O 1
ATOM 828 N N . TYR A 1 105 ? -11.159 -6.318 14.698 1.00 90.56 105 TYR A N 1
ATOM 829 C CA . TYR A 1 105 ? -11.764 -7.299 15.605 1.00 90.56 105 TYR A CA 1
ATOM 830 C C . TYR A 1 105 ? -11.108 -8.679 15.545 1.00 90.56 105 TYR A C 1
ATOM 832 O O . TYR A 1 105 ? -11.143 -9.383 16.560 1.00 90.56 105 TYR A O 1
ATOM 840 N N . ASP A 1 106 ? -10.454 -9.019 14.431 1.00 91.06 106 ASP A N 1
ATOM 841 C CA . ASP A 1 106 ? -9.643 -10.235 14.308 1.00 91.06 106 ASP A CA 1
ATOM 842 C C . ASP A 1 106 ? -8.195 -10.038 14.818 1.00 91.06 106 ASP A C 1
ATOM 844 O O . ASP A 1 106 ? -7.472 -11.014 15.017 1.00 91.06 106 ASP A O 1
ATOM 848 N N . SER A 1 107 ? -7.766 -8.795 15.088 1.00 93.06 107 SER A N 1
ATOM 849 C CA . SER A 1 107 ? -6.469 -8.510 15.722 1.00 93.06 107 SER A CA 1
ATOM 850 C C . SER A 1 107 ? -6.498 -8.748 17.241 1.00 93.06 107 SER A C 1
ATOM 852 O O . SER A 1 107 ? -7.537 -8.546 17.877 1.00 93.06 107 SER A O 1
ATOM 854 N N . PRO A 1 108 ? -5.359 -9.084 17.875 1.00 95.44 108 PRO A N 1
ATOM 855 C CA . PRO A 1 108 ? -5.275 -9.273 19.326 1.00 95.44 108 PRO A CA 1
ATOM 856 C C . PRO A 1 108 ? -5.283 -7.956 20.127 1.00 95.44 108 PRO A C 1
ATOM 858 O O . PRO A 1 108 ? -5.097 -7.982 21.341 1.00 95.44 108 PRO A O 1
ATOM 861 N N . PHE A 1 109 ? -5.443 -6.800 19.476 1.00 96.00 109 PHE A N 1
ATOM 862 C CA . PHE A 1 109 ? -5.336 -5.495 20.124 1.00 96.00 109 PHE A CA 1
ATOM 863 C C . PHE A 1 109 ? -6.654 -5.080 20.798 1.00 96.00 109 PHE A C 1
ATOM 865 O O . PHE A 1 109 ? -7.739 -5.252 20.234 1.00 96.00 109 PHE A O 1
ATOM 872 N N . GLU A 1 110 ? -6.556 -4.476 21.986 1.00 95.56 110 GLU A N 1
ATOM 873 C CA . GLU A 1 110 ? -7.672 -3.771 22.636 1.00 95.56 110 GLU A CA 1
ATOM 874 C C . GLU A 1 110 ? -7.866 -2.388 21.995 1.00 95.56 110 GLU A C 1
ATOM 876 O O . GLU A 1 110 ? -8.995 -1.942 21.785 1.00 95.56 110 GLU A O 1
ATOM 881 N N . ARG A 1 111 ? -6.761 -1.729 21.619 1.00 95.56 111 ARG A N 1
ATOM 882 C CA . ARG A 1 111 ? -6.726 -0.461 20.883 1.00 95.56 111 ARG A CA 1
ATOM 883 C C . ARG A 1 111 ? -5.720 -0.531 19.740 1.00 95.56 111 ARG A C 1
ATOM 885 O O . ARG A 1 111 ? -4.573 -0.924 19.944 1.00 95.56 111 ARG A O 1
ATOM 892 N N . ALA A 1 112 ? -6.103 -0.083 18.550 1.00 97.00 112 ALA A N 1
ATOM 893 C CA . ALA A 1 112 ? -5.243 -0.119 17.369 1.00 97.00 112 ALA A CA 1
ATOM 894 C C . ALA A 1 112 ? -5.302 1.177 16.554 1.00 97.00 112 ALA A C 1
ATOM 896 O O . ALA A 1 112 ? -6.350 1.813 16.422 1.00 97.00 112 ALA A O 1
ATOM 897 N N . VAL A 1 113 ? -4.179 1.516 15.918 1.00 96.88 113 VAL A N 1
ATOM 898 C CA . VAL A 1 113 ? -4.224 2.276 14.663 1.00 96.88 113 VAL A CA 1
ATOM 899 C C . VAL A 1 113 ? -4.625 1.295 13.572 1.00 96.88 113 VAL A C 1
ATOM 901 O O . VAL A 1 113 ? -3.903 0.333 13.325 1.00 96.88 113 VAL A O 1
ATOM 904 N N . VAL A 1 114 ? -5.763 1.526 12.923 1.00 96.31 114 VAL A N 1
ATOM 905 C CA . VAL A 1 114 ? -6.197 0.702 11.789 1.00 96.31 114 VAL A CA 1
ATOM 906 C C . VAL A 1 114 ? -5.929 1.474 10.511 1.00 96.31 114 VAL A C 1
ATOM 908 O O . VAL A 1 114 ? -6.472 2.562 10.311 1.00 96.31 114 VAL A O 1
ATOM 911 N N . VAL A 1 115 ? -5.097 0.921 9.639 1.00 95.25 115 VAL A N 1
ATOM 912 C CA . VAL A 1 115 ? -4.941 1.412 8.269 1.00 95.25 115 VAL A CA 1
ATOM 913 C C . VAL A 1 115 ? -5.805 0.547 7.357 1.00 95.25 115 VAL A C 1
ATOM 915 O O . VAL A 1 115 ? -5.884 -0.668 7.525 1.00 95.25 115 VAL A O 1
ATOM 918 N N . VAL A 1 116 ? -6.455 1.163 6.376 1.00 94.19 116 VAL A N 1
ATOM 919 C CA . VAL A 1 116 ? -7.153 0.457 5.302 1.00 94.19 116 VAL A CA 1
ATOM 920 C C . VAL A 1 116 ? -6.687 1.009 3.961 1.00 94.19 116 VAL A C 1
ATOM 922 O O . VAL A 1 116 ? -6.716 2.222 3.752 1.00 94.19 116 VAL A O 1
ATOM 925 N N . SER A 1 117 ? -6.258 0.125 3.062 1.00 92.19 117 SER A N 1
ATOM 926 C CA . SER A 1 117 ? -5.781 0.461 1.716 1.00 92.19 117 SER A CA 1
ATOM 927 C C . SER A 1 117 ? -6.277 -0.576 0.707 1.00 92.19 117 SER A C 1
ATOM 929 O O . SER A 1 117 ? -6.213 -1.781 0.950 1.00 92.19 117 SER A O 1
ATOM 931 N N . ASP A 1 118 ? -6.814 -0.109 -0.418 1.00 88.00 118 ASP A N 1
ATOM 932 C CA . ASP A 1 118 ? -7.487 -0.945 -1.411 1.00 88.00 118 ASP A CA 1
ATOM 933 C C . ASP A 1 118 ? -7.271 -0.407 -2.837 1.00 88.00 118 ASP A C 1
ATOM 935 O O . ASP A 1 118 ? -6.949 0.765 -3.024 1.00 88.00 118 ASP A O 1
ATOM 939 N N . GLY A 1 119 ? -7.456 -1.251 -3.854 1.00 76.94 119 GLY A N 1
ATOM 940 C CA . GLY A 1 119 ? -7.012 -0.987 -5.230 1.00 76.94 119 GLY A CA 1
ATOM 941 C C . GLY A 1 119 ? -7.674 0.198 -5.949 1.00 76.94 119 GLY A C 1
ATOM 942 O O . GLY A 1 119 ? -7.113 0.703 -6.915 1.00 76.94 119 GLY A O 1
ATOM 943 N N . MET A 1 120 ? -8.854 0.659 -5.510 1.00 74.06 120 MET A N 1
ATOM 944 C CA . MET A 1 120 ? -9.640 1.688 -6.222 1.00 74.06 120 MET A CA 1
ATOM 945 C C . MET A 1 120 ? -10.000 2.930 -5.399 1.00 74.06 120 MET A C 1
ATOM 947 O O . MET A 1 120 ? -10.581 3.865 -5.944 1.00 74.06 120 MET A O 1
ATOM 951 N N . ASN A 1 121 ? -9.677 2.965 -4.107 1.00 74.19 121 ASN A N 1
ATOM 952 C CA . ASN A 1 121 ? -10.171 3.985 -3.178 1.00 74.19 121 ASN A CA 1
ATOM 953 C C . ASN A 1 121 ? -9.034 4.602 -2.345 1.00 74.19 121 ASN A C 1
ATOM 955 O O . ASN A 1 121 ? -7.957 4.029 -2.215 1.00 74.19 121 ASN A O 1
ATOM 959 N N . GLN A 1 122 ? -9.283 5.774 -1.761 1.00 82.12 122 GLN A N 1
ATOM 960 C CA . GLN A 1 122 ? -8.329 6.464 -0.886 1.00 82.12 122 GLN A CA 1
ATOM 961 C C . GLN A 1 122 ? -7.997 5.644 0.366 1.00 82.12 122 GLN A C 1
ATOM 963 O O . GLN A 1 122 ? -8.879 5.028 0.961 1.00 82.12 122 GLN A O 1
ATOM 968 N N . ASN A 1 123 ? -6.746 5.692 0.825 1.00 89.88 123 ASN A N 1
ATOM 969 C CA . ASN A 1 123 ? -6.347 5.009 2.054 1.00 89.88 123 ASN A CA 1
ATOM 970 C C . ASN A 1 123 ? -6.962 5.716 3.268 1.00 89.88 123 ASN A C 1
ATOM 972 O O . ASN A 1 123 ? -6.932 6.945 3.360 1.00 89.88 123 ASN A O 1
ATOM 976 N N . THR A 1 124 ? -7.492 4.954 4.222 1.00 93.12 124 THR A N 1
ATOM 977 C CA . THR A 1 124 ? -8.162 5.503 5.409 1.00 93.12 124 THR A CA 1
ATOM 978 C C . THR A 1 124 ? -7.489 5.038 6.692 1.00 93.12 124 THR A C 1
ATOM 980 O O . THR A 1 124 ? -7.032 3.904 6.801 1.00 93.12 124 THR A O 1
ATOM 983 N N . LEU A 1 125 ? -7.423 5.945 7.660 1.00 94.56 125 LEU A N 1
ATOM 984 C CA . LEU A 1 125 ? -6.833 5.768 8.976 1.00 94.56 125 LEU A CA 1
ATOM 985 C C . LEU A 1 125 ? -7.924 5.855 10.037 1.00 94.56 125 LEU A C 1
ATOM 987 O O . LEU A 1 125 ? -8.668 6.840 10.079 1.00 94.56 125 LEU A O 1
ATOM 991 N N . TYR A 1 126 ? -7.950 4.883 10.937 1.00 95.19 126 TYR A N 1
ATOM 992 C CA . TYR A 1 126 ? -8.820 4.868 12.102 1.00 95.19 126 TYR A CA 1
ATOM 993 C C . TYR A 1 126 ? -8.003 4.765 13.384 1.00 95.19 126 TYR A C 1
ATOM 995 O O . TYR A 1 126 ? -6.918 4.181 13.411 1.00 95.19 126 TYR A O 1
ATOM 1003 N N . LEU A 1 127 ? -8.578 5.291 14.459 1.00 94.88 127 LEU A N 1
ATOM 1004 C CA . LEU A 1 127 ? -8.248 4.873 15.814 1.00 94.88 127 LEU A CA 1
ATOM 1005 C C . LEU A 1 127 ? -9.400 4.009 16.300 1.00 94.88 127 LEU A C 1
ATOM 1007 O O . LEU A 1 127 ? -10.550 4.452 16.261 1.00 94.88 127 LEU A O 1
ATOM 1011 N N . ALA A 1 128 ? -9.087 2.783 16.699 1.00 94.06 128 ALA A N 1
ATOM 1012 C CA . ALA A 1 128 ? -10.045 1.794 17.158 1.00 94.06 128 ALA A CA 1
ATOM 1013 C C . ALA A 1 128 ? -9.739 1.381 18.599 1.00 94.06 128 ALA A C 1
ATOM 1015 O O . ALA A 1 128 ? -8.578 1.294 18.992 1.00 94.06 128 ALA A O 1
ATOM 1016 N N . ASP A 1 129 ? -10.794 1.144 19.365 1.00 94.12 129 ASP A N 1
ATOM 1017 C CA . ASP A 1 129 ? -10.801 0.782 20.779 1.00 94.12 129 ASP A CA 1
ATOM 1018 C C . ASP A 1 129 ? -11.999 -0.164 20.982 1.00 94.12 129 ASP A C 1
ATOM 1020 O O . ASP A 1 129 ? -13.100 0.122 20.501 1.00 94.12 129 ASP A O 1
ATOM 1024 N N . ARG A 1 130 ? -11.814 -1.333 21.609 1.00 90.62 130 ARG A N 1
ATOM 1025 C CA . ARG A 1 130 ? -12.889 -2.342 21.697 1.00 90.62 130 ARG A CA 1
ATOM 1026 C C . ARG A 1 130 ? -14.082 -1.862 22.531 1.00 90.62 130 ARG A C 1
ATOM 1028 O O . ARG A 1 130 ? -15.211 -2.249 22.233 1.00 90.62 130 ARG A O 1
ATOM 1035 N N . GLN A 1 131 ? -13.856 -0.971 23.496 1.00 89.12 131 GLN A N 1
ATOM 1036 C CA . GLN A 1 131 ? -14.878 -0.430 24.398 1.00 89.12 131 GLN A CA 1
ATOM 1037 C C . GLN A 1 131 ? -15.573 0.802 23.805 1.00 89.12 131 GLN A C 1
ATOM 1039 O O . GLN A 1 131 ? -16.759 1.023 24.041 1.00 89.12 131 GLN A O 1
ATOM 1044 N N . ARG A 1 132 ? -14.846 1.615 23.029 1.00 86.56 132 ARG A N 1
ATOM 1045 C CA . ARG A 1 132 ? -15.326 2.898 22.474 1.00 86.56 132 ARG A CA 1
ATOM 1046 C C . ARG A 1 132 ? -15.688 2.835 20.985 1.00 86.56 132 ARG A C 1
ATOM 1048 O O . ARG A 1 132 ? -16.224 3.802 20.440 1.00 86.56 132 ARG A O 1
ATOM 1055 N N . GLY A 1 133 ? -15.414 1.713 20.322 1.00 86.81 133 GLY A N 1
ATOM 1056 C CA . GLY A 1 133 ? -15.495 1.569 18.870 1.00 86.81 133 GLY A CA 1
ATOM 1057 C C . GLY A 1 133 ? -14.355 2.307 18.159 1.00 86.81 133 GLY A C 1
ATOM 1058 O O . 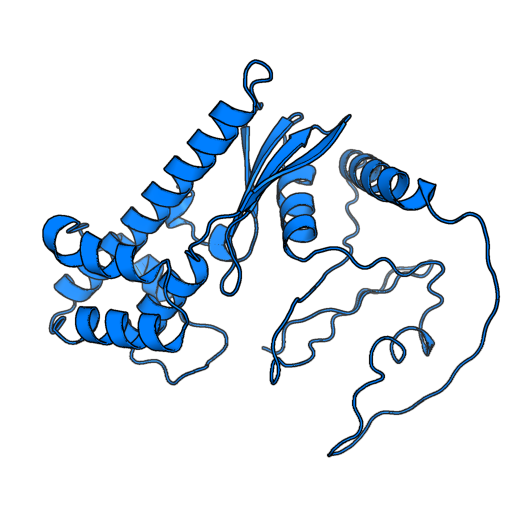GLY A 1 133 ? -13.305 2.573 18.741 1.00 86.81 133 GLY A O 1
ATOM 1059 N N . TRP A 1 134 ? -14.553 2.660 16.886 1.00 86.50 134 TRP A N 1
ATOM 1060 C CA . TRP A 1 134 ? -13.571 3.436 16.123 1.00 86.50 134 TRP A CA 1
ATOM 1061 C C . TRP A 1 134 ? -14.063 4.804 15.660 1.00 86.50 134 TRP A C 1
ATOM 1063 O O . TRP A 1 134 ? -15.264 5.067 15.494 1.00 86.50 134 TRP A O 1
ATOM 1073 N N . VAL A 1 135 ? -13.078 5.656 15.382 1.00 87.88 135 VAL A N 1
ATOM 1074 C CA . VAL A 1 135 ? -13.217 6.954 14.724 1.00 87.88 135 VAL A CA 1
ATOM 1075 C C . VAL A 1 135 ? -12.311 7.014 13.495 1.00 87.88 135 VAL A C 1
ATOM 1077 O O . VAL A 1 135 ? -11.164 6.566 13.531 1.00 87.88 135 VAL A O 1
ATOM 1080 N N . ARG A 1 136 ? -12.824 7.571 12.394 1.00 90.94 136 ARG A N 1
ATOM 1081 C CA . ARG A 1 136 ? -12.052 7.842 11.174 1.00 90.94 136 ARG A CA 1
ATOM 1082 C C . ARG A 1 136 ? -11.249 9.129 11.385 1.00 90.94 136 ARG A C 1
ATOM 1084 O O . ARG A 1 136 ? -11.832 10.167 11.678 1.00 90.94 136 ARG A O 1
ATOM 1091 N N . VAL A 1 137 ? -9.925 9.057 11.267 1.00 89.75 137 VAL A N 1
ATOM 1092 C CA . VAL A 1 137 ? -8.991 10.135 11.654 1.00 89.75 137 VAL A CA 1
ATOM 1093 C C . VAL A 1 137 ? -8.339 10.817 10.457 1.00 89.75 137 VAL A C 1
ATOM 1095 O O . VAL A 1 137 ? -8.056 12.014 10.495 1.00 89.75 137 VAL A O 1
ATOM 1098 N N . ALA A 1 138 ? -8.083 10.074 9.384 1.00 86.38 138 ALA A N 1
ATOM 1099 C CA . ALA A 1 138 ? -7.586 10.646 8.142 1.00 86.38 138 ALA A CA 1
ATOM 1100 C C . ALA A 1 138 ? -8.024 9.811 6.944 1.00 86.38 138 ALA A C 1
ATOM 1102 O O . ALA A 1 138 ? -8.171 8.596 7.035 1.00 86.38 138 ALA A O 1
ATOM 1103 N N . VAL A 1 139 ? -8.148 10.482 5.807 1.00 85.12 139 VAL A N 1
ATOM 1104 C CA . VAL A 1 139 ? -8.217 9.873 4.481 1.00 85.12 139 VAL A CA 1
ATOM 1105 C C . VAL A 1 139 ? -7.069 10.487 3.680 1.00 85.12 139 VAL A C 1
ATOM 1107 O O . VAL A 1 139 ? -6.825 11.693 3.791 1.00 85.12 139 VAL A O 1
ATOM 1110 N N . THR A 1 140 ? -6.299 9.687 2.944 1.00 80.62 140 THR A N 1
ATOM 1111 C CA . THR A 1 140 ? -5.254 10.224 2.063 1.00 80.62 140 THR A CA 1
ATOM 1112 C C . THR A 1 140 ? -5.882 10.865 0.835 1.00 80.62 140 THR A C 1
ATOM 1114 O O . THR A 1 140 ? -6.832 10.340 0.264 1.00 80.62 140 THR A O 1
ATOM 1117 N N . THR A 1 141 ? -5.312 11.973 0.367 1.00 74.00 141 THR A N 1
ATOM 1118 C CA . THR A 1 141 ? -5.672 12.528 -0.945 1.00 74.00 141 THR A CA 1
ATOM 1119 C C . THR A 1 141 ? -5.255 11.596 -2.079 1.00 74.00 141 THR A C 1
ATOM 1121 O O . THR A 1 141 ? -5.986 11.482 -3.058 1.00 74.00 141 THR A O 1
ATOM 1124 N N . GLY A 1 142 ? -4.116 10.909 -1.933 1.00 79.44 142 GLY A N 1
ATOM 1125 C CA . GLY A 1 142 ? -3.627 9.945 -2.914 1.00 79.44 142 GLY A CA 1
ATOM 1126 C C . GLY A 1 142 ? -4.099 8.506 -2.699 1.00 79.44 142 GLY A C 1
ATOM 1127 O O . GLY A 1 142 ? -4.549 8.148 -1.609 1.00 79.44 142 GLY A O 1
ATOM 1128 N N . ASN A 1 143 ? -3.965 7.675 -3.733 1.00 85.06 143 ASN A N 1
ATOM 1129 C CA . ASN A 1 143 ? -4.367 6.267 -3.727 1.00 85.06 143 ASN A CA 1
ATOM 1130 C C . ASN A 1 143 ? -3.165 5.352 -4.022 1.00 85.06 143 ASN A C 1
ATOM 1132 O O . ASN A 1 143 ? -2.659 5.316 -5.144 1.00 85.06 143 ASN A O 1
ATOM 1136 N N . TRP A 1 144 ? -2.709 4.610 -3.007 1.00 88.56 144 TRP A N 1
ATOM 1137 C CA . TRP A 1 144 ? -1.527 3.751 -3.140 1.00 88.56 144 TRP A CA 1
ATOM 1138 C C . TRP A 1 144 ? -1.843 2.442 -3.867 1.00 88.56 144 TRP A C 1
ATOM 1140 O O . TRP A 1 144 ? -1.027 1.968 -4.652 1.00 88.56 144 TRP A O 1
ATOM 1150 N N . GLY A 1 145 ? -3.037 1.879 -3.647 1.00 90.00 145 GLY A N 1
ATOM 1151 C CA . GLY A 1 145 ? -3.482 0.669 -4.332 1.00 90.00 145 GLY A CA 1
ATOM 1152 C C . GLY A 1 145 ? -3.575 0.880 -5.842 1.00 90.00 145 GLY A C 1
ATOM 1153 O O . GLY A 1 145 ? -3.083 0.055 -6.604 1.00 90.00 145 GLY A O 1
ATOM 1154 N N . LEU A 1 146 ? -4.114 2.021 -6.281 1.00 88.88 146 LEU A N 1
ATOM 1155 C CA . LEU A 1 146 ? -4.238 2.349 -7.703 1.00 88.88 146 LEU A CA 1
ATOM 1156 C C . LEU A 1 146 ? -2.877 2.626 -8.360 1.00 88.88 146 LEU A C 1
ATOM 1158 O O . LEU A 1 146 ? -2.637 2.155 -9.467 1.00 88.88 146 LEU A O 1
ATOM 1162 N N . MET A 1 147 ? -1.960 3.306 -7.661 1.00 92.00 147 MET A N 1
ATOM 1163 C CA . MET A 1 147 ? -0.565 3.464 -8.103 1.00 92.00 147 MET A CA 1
ATOM 1164 C C . MET A 1 147 ? 0.125 2.102 -8.270 1.00 92.00 147 MET A C 1
ATOM 1166 O O . MET A 1 147 ? 0.789 1.872 -9.279 1.00 92.00 147 MET A O 1
ATOM 1170 N N . TYR A 1 148 ? -0.060 1.187 -7.314 1.00 93.19 148 TYR A N 1
ATOM 1171 C CA . TYR A 1 148 ? 0.493 -0.166 -7.387 1.00 93.19 148 TYR A CA 1
ATOM 1172 C C . TYR A 1 148 ? -0.102 -0.958 -8.563 1.00 93.19 148 TYR A C 1
ATOM 1174 O O . TYR A 1 148 ? 0.633 -1.567 -9.334 1.00 93.19 148 TYR A O 1
ATOM 1182 N N . VAL A 1 149 ? -1.424 -0.879 -8.763 1.00 91.69 149 VAL A N 1
ATOM 1183 C CA . VAL A 1 149 ? -2.126 -1.451 -9.926 1.00 91.69 149 VAL A CA 1
ATOM 1184 C C . VAL A 1 149 ? -1.565 -0.902 -11.239 1.00 91.69 149 VAL A C 1
ATOM 1186 O O . VAL A 1 149 ? -1.252 -1.693 -12.125 1.00 91.69 149 VAL A O 1
ATOM 1189 N N . ALA A 1 150 ? -1.393 0.417 -11.367 1.00 92.06 150 ALA A N 1
ATOM 1190 C CA . ALA A 1 150 ? -0.837 1.034 -12.570 1.00 92.06 150 ALA A CA 1
ATOM 1191 C C . ALA A 1 150 ? 0.593 0.544 -12.854 1.00 92.06 150 ALA A C 1
ATOM 1193 O O . ALA A 1 150 ? 0.909 0.220 -13.997 1.00 92.06 150 ALA A O 1
ATOM 1194 N N . ALA A 1 151 ? 1.438 0.427 -11.821 1.00 94.69 151 ALA A N 1
ATOM 1195 C CA . ALA A 1 151 ? 2.793 -0.107 -11.962 1.00 94.69 151 ALA A CA 1
ATOM 1196 C C . ALA A 1 151 ? 2.793 -1.564 -12.456 1.00 94.69 151 ALA A C 1
ATOM 1198 O O . ALA A 1 151 ? 3.555 -1.895 -13.361 1.00 94.69 151 ALA A O 1
ATOM 1199 N N . VAL A 1 152 ? 1.913 -2.421 -11.923 1.00 94.06 152 VAL A N 1
ATOM 1200 C CA . VAL A 1 152 ? 1.791 -3.828 -12.354 1.00 94.06 152 VAL A CA 1
ATOM 1201 C C . VAL A 1 152 ? 1.273 -3.932 -13.794 1.00 94.06 152 VAL A C 1
ATOM 1203 O O . VAL A 1 152 ? 1.807 -4.709 -14.586 1.00 94.06 152 VAL A O 1
ATOM 1206 N N . VAL A 1 153 ? 0.247 -3.148 -14.141 1.00 91.88 153 VAL A N 1
ATOM 1207 C CA . VAL A 1 153 ? -0.370 -3.142 -15.478 1.00 91.88 153 VAL A CA 1
ATOM 1208 C C . VAL A 1 153 ? 0.636 -2.715 -16.544 1.00 91.88 153 VAL A C 1
ATOM 1210 O O . VAL A 1 153 ? 0.791 -3.421 -17.540 1.00 91.88 153 VAL A O 1
ATOM 1213 N N . GLU A 1 154 ? 1.357 -1.614 -16.324 1.00 94.25 154 GLU A N 1
ATOM 1214 C CA . GLU A 1 154 ? 2.315 -1.101 -17.305 1.00 94.25 154 GLU A CA 1
ATOM 1215 C C . GLU A 1 154 ? 3.576 -1.966 -17.405 1.00 94.25 154 GLU A C 1
ATOM 1217 O O . GLU A 1 154 ? 4.007 -2.260 -18.520 1.00 94.25 154 GLU A O 1
ATOM 1222 N N . LEU A 1 155 ? 4.131 -2.444 -16.279 1.00 95.19 155 LEU A N 1
ATOM 1223 C CA . LEU A 1 155 ? 5.353 -3.265 -16.270 1.00 95.19 155 LEU A CA 1
ATOM 1224 C C . LEU A 1 155 ? 5.169 -4.627 -16.952 1.00 95.19 155 LEU A C 1
ATOM 1226 O O . LEU A 1 155 ? 6.109 -5.148 -17.548 1.00 95.19 155 LEU A O 1
ATOM 1230 N N . PHE A 1 156 ? 3.968 -5.205 -16.887 1.00 93.44 156 PHE A N 1
ATOM 1231 C CA . PHE A 1 156 ? 3.650 -6.475 -17.546 1.00 93.44 156 PHE A CA 1
ATOM 1232 C C . PHE A 1 156 ? 2.824 -6.315 -18.830 1.00 93.44 156 PHE A C 1
ATOM 1234 O O . PHE A 1 156 ? 2.325 -7.314 -19.351 1.00 93.44 156 PHE A O 1
ATOM 1241 N N . HIS A 1 157 ? 2.679 -5.082 -19.335 1.00 91.00 157 HIS A N 1
ATOM 1242 C CA . HIS A 1 157 ? 1.905 -4.737 -20.535 1.00 91.00 157 HIS A CA 1
ATOM 1243 C C . HIS A 1 157 ? 0.511 -5.393 -20.561 1.00 91.00 157 HIS A C 1
ATOM 1245 O O . HIS A 1 157 ? 0.059 -5.930 -21.577 1.00 91.00 157 HIS A O 1
ATOM 1251 N N . MET A 1 158 ? -0.164 -5.406 -19.408 1.00 85.75 158 MET A N 1
ATOM 1252 C CA . MET A 1 158 ? -1.462 -6.055 -19.266 1.00 85.75 158 MET A CA 1
ATOM 1253 C C . MET A 1 158 ? -2.540 -5.231 -19.984 1.00 85.75 158 MET A C 1
ATOM 1255 O O . MET A 1 158 ? -2.598 -4.018 -19.792 1.00 85.75 158 MET A O 1
ATOM 1259 N N . PRO A 1 159 ? -3.441 -5.852 -20.767 1.00 78.19 159 PRO A N 1
ATOM 1260 C CA . PRO A 1 159 ? -4.539 -5.119 -21.380 1.00 78.19 159 PRO A CA 1
ATOM 1261 C C . PRO A 1 159 ? -5.496 -4.580 -20.305 1.00 78.19 159 PRO A C 1
ATOM 1263 O O . PRO A 1 159 ? -6.012 -5.340 -19.474 1.00 78.19 159 PRO A O 1
ATOM 1266 N N . GLU A 1 160 ? -5.753 -3.272 -20.346 1.00 65.94 160 GLU A N 1
ATOM 1267 C CA . GLU A 1 160 ? -6.791 -2.632 -19.538 1.00 65.94 160 GLU A CA 1
ATOM 1268 C C . GLU A 1 160 ? -8.183 -3.217 -19.877 1.00 65.94 160 GLU A C 1
ATOM 1270 O O . GLU A 1 160 ? -8.496 -3.376 -21.060 1.00 65.94 160 GLU A O 1
ATOM 1275 N N . PRO A 1 161 ? -9.066 -3.495 -18.898 1.00 55.16 161 PRO A N 1
ATOM 1276 C CA . PRO A 1 161 ? -8.840 -3.664 -17.468 1.00 55.16 161 PRO A CA 1
ATOM 1277 C C . PRO A 1 161 ? -9.087 -5.130 -17.066 1.00 55.16 161 PRO A C 1
ATOM 1279 O O . PRO A 1 161 ? -10.198 -5.518 -16.697 1.00 55.16 161 PRO A O 1
ATOM 1282 N N . ARG A 1 162 ? -8.054 -5.984 -17.081 1.00 52.75 162 ARG A N 1
ATOM 1283 C CA . ARG A 1 162 ? -8.162 -7.266 -16.362 1.00 52.75 162 ARG A CA 1
ATOM 1284 C C . ARG A 1 162 ? -8.216 -6.986 -14.859 1.00 52.75 162 ARG A C 1
ATOM 1286 O O . ARG A 1 162 ? -7.211 -6.611 -14.269 1.00 52.75 162 ARG A O 1
ATOM 1293 N N . TYR A 1 163 ? -9.377 -7.236 -14.250 1.00 55.56 163 TYR A N 1
ATOM 1294 C CA . TYR A 1 163 ? -9.701 -6.982 -12.834 1.00 55.56 163 TYR A CA 1
ATOM 1295 C C . TYR A 1 163 ? -8.743 -7.570 -11.776 1.00 55.56 163 TYR A C 1
ATOM 1297 O O . TYR A 1 163 ? -8.900 -7.275 -10.596 1.00 55.56 163 TYR A O 1
ATOM 1305 N N . HIS A 1 164 ? -7.771 -8.395 -12.174 1.00 65.50 164 HIS A N 1
ATOM 1306 C CA . HIS A 1 164 ? -6.769 -9.001 -11.295 1.00 65.50 164 HIS A CA 1
ATOM 1307 C C . HIS A 1 164 ? -5.389 -8.925 -11.977 1.00 65.50 164 HIS A C 1
ATOM 1309 O O . HIS A 1 164 ? -5.033 -9.843 -12.722 1.00 65.50 164 HIS A O 1
ATOM 1315 N N . PRO A 1 165 ? -4.633 -7.824 -11.795 1.00 75.06 165 PRO A N 1
ATOM 1316 C CA . PRO A 1 165 ? -3.212 -7.766 -12.133 1.00 75.06 165 PRO A CA 1
ATOM 1317 C C . PRO A 1 165 ? -2.418 -8.866 -11.416 1.00 75.06 165 PRO A C 1
ATOM 1319 O O . PRO A 1 165 ? -2.805 -9.313 -10.335 1.00 75.06 165 PRO A O 1
ATOM 1322 N N . ASP A 1 166 ? -1.285 -9.288 -11.981 1.00 88.31 166 ASP A N 1
ATOM 1323 C CA . ASP A 1 166 ? -0.421 -10.300 -11.356 1.00 88.31 166 ASP A CA 1
ATOM 1324 C C . ASP A 1 166 ? 0.453 -9.683 -10.247 1.00 88.31 166 ASP A C 1
ATOM 1326 O O . ASP A 1 166 ? 1.670 -9.513 -10.370 1.00 88.31 166 ASP A O 1
ATOM 1330 N N . PHE A 1 167 ? -0.201 -9.297 -9.148 1.00 91.44 167 PHE A N 1
ATOM 1331 C CA . PHE A 1 167 ? 0.444 -8.701 -7.978 1.00 91.44 167 PHE A CA 1
ATOM 1332 C C . PHE A 1 167 ? 1.494 -9.629 -7.359 1.00 91.44 167 PHE A C 1
ATOM 1334 O O . PHE A 1 167 ? 2.520 -9.157 -6.878 1.00 91.44 167 PHE A O 1
ATOM 1341 N N . ASN A 1 168 ? 1.271 -10.947 -7.402 1.00 92.56 168 ASN A N 1
ATOM 1342 C CA . ASN A 1 168 ? 2.205 -11.936 -6.865 1.00 92.56 168 ASN A CA 1
ATOM 1343 C C . ASN A 1 168 ? 3.516 -11.942 -7.655 1.00 92.56 168 ASN A C 1
ATOM 1345 O O . ASN A 1 168 ? 4.591 -11.922 -7.054 1.00 92.56 168 ASN A O 1
ATOM 1349 N N . ARG A 1 169 ? 3.445 -11.892 -8.991 1.00 94.19 169 ARG A N 1
ATOM 1350 C CA . ARG A 1 169 ? 4.631 -11.735 -9.837 1.00 94.19 169 ARG A CA 1
ATOM 1351 C C . ARG A 1 169 ? 5.316 -10.387 -9.624 1.00 94.19 169 ARG A C 1
ATOM 1353 O O . ARG A 1 169 ? 6.542 -10.354 -9.599 1.00 94.19 169 ARG A O 1
ATOM 1360 N N . PHE A 1 170 ? 4.568 -9.296 -9.437 1.00 95.81 170 PHE A N 1
ATOM 1361 C CA . PHE A 1 170 ? 5.163 -7.981 -9.162 1.00 95.81 170 PHE A CA 1
ATOM 1362 C C . PHE A 1 170 ? 5.906 -7.958 -7.819 1.00 95.81 170 PHE A C 1
ATOM 1364 O O . PHE A 1 170 ? 7.049 -7.513 -7.767 1.00 95.81 170 PHE A O 1
ATOM 1371 N N . MET A 1 171 ? 5.312 -8.510 -6.755 1.00 96.62 171 MET A N 1
ATOM 1372 C CA . MET A 1 171 ? 5.992 -8.698 -5.469 1.00 96.62 171 MET A CA 1
ATOM 1373 C C . MET A 1 171 ? 7.234 -9.582 -5.617 1.00 96.62 171 MET A C 1
ATOM 1375 O O . MET A 1 171 ? 8.311 -9.204 -5.170 1.00 96.62 171 MET A O 1
ATOM 1379 N N . HIS A 1 172 ? 7.133 -10.728 -6.295 1.00 96.69 172 HIS A N 1
ATOM 1380 C CA . HIS A 1 172 ? 8.289 -11.596 -6.524 1.00 96.69 172 HIS A CA 1
ATOM 1381 C C . HIS A 1 172 ? 9.434 -10.858 -7.237 1.00 96.69 172 HIS A C 1
ATOM 1383 O O . HIS A 1 172 ? 10.581 -10.932 -6.798 1.00 96.69 172 HIS A O 1
ATOM 1389 N N . LEU A 1 173 ? 9.116 -10.080 -8.274 1.00 97.31 173 LEU A N 1
ATOM 1390 C CA . LEU A 1 173 ? 10.084 -9.267 -9.004 1.00 97.31 173 LEU A CA 1
ATOM 1391 C C . LEU A 1 173 ? 10.710 -8.180 -8.107 1.00 97.31 173 LEU A C 1
ATOM 1393 O O . LEU A 1 173 ? 11.925 -7.998 -8.119 1.00 97.31 173 LEU A O 1
ATOM 1397 N N . ALA A 1 174 ? 9.900 -7.516 -7.275 1.00 98.00 174 ALA A N 1
ATOM 1398 C CA . ALA A 1 174 ? 10.360 -6.531 -6.297 1.00 98.00 174 ALA A CA 1
ATOM 1399 C C . ALA A 1 174 ? 11.298 -7.137 -5.235 1.00 98.00 174 ALA A C 1
ATOM 1401 O O . ALA A 1 174 ? 12.277 -6.499 -4.859 1.00 98.00 174 ALA A O 1
ATOM 1402 N N . SER A 1 175 ? 11.063 -8.382 -4.795 1.00 97.50 175 SER A N 1
ATOM 1403 C CA . SER A 1 175 ? 11.935 -9.079 -3.827 1.00 97.50 175 SER A CA 1
ATOM 1404 C C . SER A 1 175 ? 13.343 -9.388 -4.354 1.00 97.50 175 SER A C 1
ATOM 1406 O O . SER A 1 175 ? 14.230 -9.735 -3.579 1.00 97.50 175 SER A O 1
ATOM 1408 N N . GLN A 1 176 ? 13.547 -9.274 -5.670 1.00 98.06 176 GLN A N 1
ATOM 1409 C CA . GLN A 1 176 ? 14.813 -9.541 -6.358 1.00 98.06 176 GLN A CA 1
ATOM 1410 C C . GLN A 1 176 ? 15.533 -8.262 -6.812 1.00 98.06 176 GLN A C 1
ATOM 1412 O O . GLN A 1 176 ? 16.598 -8.359 -7.425 1.00 98.06 176 GLN A O 1
ATOM 1417 N N . GLY A 1 177 ? 14.942 -7.087 -6.581 1.00 97.50 177 GLY A N 1
ATOM 1418 C CA . GLY A 1 177 ? 15.482 -5.796 -7.001 1.00 97.50 177 GLY A CA 1
ATOM 1419 C C . GLY A 1 177 ? 16.128 -5.006 -5.867 1.00 97.50 177 GLY A C 1
ATOM 1420 O O . GLY A 1 177 ? 15.879 -5.237 -4.686 1.00 97.50 177 GLY A O 1
ATOM 1421 N N . THR A 1 178 ? 16.933 -4.018 -6.243 1.00 97.50 178 THR A N 1
ATOM 1422 C CA . THR A 1 178 ? 17.441 -2.969 -5.353 1.00 97.50 178 THR A CA 1
ATOM 1423 C C . THR A 1 178 ? 16.639 -1.686 -5.588 1.00 97.50 178 THR A C 1
ATOM 1425 O O . THR A 1 178 ? 16.602 -1.209 -6.721 1.00 97.50 178 THR A O 1
ATOM 1428 N N . PRO A 1 179 ? 16.008 -1.080 -4.566 1.00 96.75 179 PRO A N 1
ATOM 1429 C CA . PRO A 1 179 ? 15.342 0.211 -4.731 1.00 96.75 179 PRO A CA 1
ATOM 1430 C C . PRO A 1 179 ? 16.308 1.310 -5.216 1.00 96.75 179 PRO A C 1
ATOM 1432 O O . PRO A 1 179 ? 17.383 1.484 -4.644 1.00 96.75 179 PRO A O 1
ATOM 1435 N N . ARG A 1 180 ? 15.891 2.080 -6.230 1.00 95.44 180 ARG A N 1
ATOM 1436 C CA . ARG A 1 180 ? 16.576 3.262 -6.798 1.00 95.44 180 ARG A CA 1
ATOM 1437 C C . ARG A 1 180 ? 15.688 4.503 -6.645 1.00 95.44 180 ARG A C 1
ATOM 1439 O O . ARG A 1 180 ? 15.134 5.005 -7.632 1.00 95.44 180 ARG A O 1
ATOM 1446 N N . PRO A 1 181 ? 15.450 4.988 -5.413 1.00 89.88 181 PRO A N 1
ATOM 1447 C CA . PRO A 1 181 ? 14.571 6.133 -5.189 1.00 89.88 181 PRO A CA 1
ATOM 1448 C C . PRO A 1 181 ? 15.009 7.371 -5.987 1.00 89.88 181 PRO A C 1
ATOM 1450 O O . PRO A 1 181 ? 14.158 8.086 -6.503 1.00 89.88 181 PRO A O 1
ATOM 1453 N N . GLU A 1 182 ? 16.310 7.592 -6.159 1.00 91.38 182 GLU A N 1
ATOM 1454 C CA . GLU A 1 182 ? 16.886 8.669 -6.968 1.00 91.38 182 GLU A CA 1
ATOM 1455 C C . GLU A 1 182 ? 16.455 8.654 -8.444 1.00 91.38 182 GLU A C 1
ATOM 1457 O O . GLU A 1 182 ? 16.433 9.710 -9.072 1.00 91.38 182 GLU A O 1
ATOM 1462 N N . GLN A 1 183 ? 16.087 7.489 -8.989 1.00 89.81 183 GLN A N 1
ATOM 1463 C CA . GLN A 1 183 ? 15.736 7.333 -10.399 1.00 89.81 183 GLN A CA 1
ATOM 1464 C C . GLN A 1 183 ? 14.228 7.445 -10.662 1.00 89.81 183 GLN A C 1
ATOM 1466 O O . GLN A 1 183 ? 13.838 7.980 -11.697 1.00 89.81 183 GLN A O 1
ATOM 1471 N N . TRP A 1 184 ? 13.379 6.954 -9.748 1.00 90.94 184 TRP A N 1
ATOM 1472 C CA . TRP A 1 184 ? 11.932 6.834 -10.004 1.00 90.94 184 TRP A CA 1
ATOM 1473 C C . TRP A 1 184 ? 11.007 7.388 -8.911 1.00 90.94 184 TRP A C 1
ATOM 1475 O O . TRP A 1 184 ? 9.803 7.484 -9.156 1.00 90.94 184 TRP A O 1
ATOM 1485 N N . ARG A 1 185 ? 11.509 7.784 -7.725 1.00 90.00 185 ARG A N 1
ATOM 1486 C CA . ARG A 1 185 ? 10.650 8.274 -6.623 1.00 90.00 185 ARG A CA 1
ATOM 1487 C C . ARG A 1 185 ? 9.751 9.416 -7.080 1.00 90.00 185 ARG A C 1
ATOM 1489 O O . ARG A 1 185 ? 8.541 9.312 -6.942 1.00 90.00 185 ARG A O 1
ATOM 1496 N N . GLY A 1 186 ? 10.325 10.469 -7.663 1.00 87.81 186 GLY A N 1
ATOM 1497 C CA . GLY A 1 186 ? 9.565 11.661 -8.054 1.00 87.81 186 GLY A CA 1
ATOM 1498 C C . GLY A 1 186 ? 8.414 11.371 -9.025 1.00 87.81 186 GLY A C 1
ATOM 1499 O O . GLY A 1 186 ? 7.349 11.972 -8.902 1.00 87.81 186 GLY A O 1
ATOM 1500 N N . ASP A 1 187 ? 8.587 10.420 -9.946 1.00 86.31 187 ASP A N 1
ATOM 1501 C CA . ASP A 1 187 ? 7.546 10.043 -10.907 1.00 86.31 187 ASP A CA 1
ATOM 1502 C C . ASP A 1 187 ? 6.455 9.160 -10.299 1.00 86.31 187 ASP A C 1
ATOM 1504 O O . ASP A 1 187 ? 5.267 9.393 -10.545 1.00 86.31 187 ASP A O 1
ATOM 1508 N N . VAL A 1 188 ? 6.836 8.186 -9.470 1.00 84.94 188 VAL A N 1
ATOM 1509 C CA . VAL A 1 188 ? 5.892 7.279 -8.803 1.00 84.94 188 VAL A CA 1
ATOM 1510 C C . VAL A 1 188 ? 5.112 8.004 -7.699 1.00 84.94 188 VAL A C 1
ATOM 1512 O O . VAL A 1 188 ? 3.896 7.850 -7.609 1.00 84.94 188 VAL A O 1
ATOM 1515 N N . GLU A 1 189 ? 5.753 8.864 -6.903 1.00 88.81 189 GLU A N 1
ATOM 1516 C CA . GLU A 1 189 ? 5.071 9.684 -5.891 1.00 88.81 189 GLU A CA 1
ATOM 1517 C C . GLU A 1 189 ? 4.081 10.665 -6.535 1.00 88.81 189 GLU A C 1
ATOM 1519 O O . GLU A 1 189 ? 2.949 10.809 -6.068 1.00 88.81 189 GLU A O 1
ATOM 1524 N N . ALA A 1 190 ? 4.459 11.287 -7.657 1.00 87.19 190 ALA A N 1
ATOM 1525 C CA . ALA A 1 190 ? 3.576 12.186 -8.394 1.00 87.19 190 ALA A CA 1
ATOM 1526 C C . ALA A 1 190 ? 2.368 11.477 -9.031 1.00 87.19 190 ALA A C 1
ATOM 1528 O O . ALA A 1 190 ? 1.396 12.147 -9.373 1.00 87.19 190 ALA A O 1
ATOM 1529 N N . CYS A 1 191 ? 2.384 10.146 -9.165 1.00 86.19 191 CYS A N 1
ATOM 1530 C CA . CYS A 1 191 ? 1.211 9.385 -9.590 1.00 86.19 191 CYS A CA 1
ATOM 1531 C C . CYS A 1 191 ? 0.100 9.368 -8.531 1.00 86.19 191 CYS A C 1
ATOM 1533 O O . CYS A 1 191 ? -1.069 9.253 -8.892 1.00 86.19 191 CYS A O 1
ATOM 1535 N N . LEU A 1 192 ? 0.424 9.503 -7.240 1.00 85.81 192 LEU A N 1
ATOM 1536 C CA . LEU A 1 192 ? -0.529 9.262 -6.153 1.00 85.81 192 LEU A CA 1
ATOM 1537 C C . LEU A 1 192 ? -1.770 10.152 -6.186 1.00 85.81 192 LEU A C 1
ATOM 1539 O O . LEU A 1 192 ? -2.835 9.698 -5.774 1.00 85.81 192 LEU A O 1
ATOM 1543 N N . THR A 1 193 ? -1.637 11.399 -6.636 1.00 85.38 193 THR A N 1
ATOM 1544 C CA . THR A 1 193 ? -2.721 12.393 -6.691 1.00 85.38 193 THR A CA 1
ATOM 1545 C C . THR A 1 193 ? -3.427 12.454 -8.049 1.00 85.38 193 THR A C 1
ATOM 1547 O O . THR A 1 193 ? -4.348 13.254 -8.214 1.00 85.38 193 THR A O 1
ATOM 1550 N N . LEU A 1 194 ? -3.021 11.630 -9.021 1.00 84.62 194 LEU A N 1
ATOM 1551 C CA . LEU A 1 194 ? -3.601 11.605 -10.363 1.00 84.62 194 LEU A CA 1
ATOM 1552 C C . LEU A 1 194 ? -4.837 10.697 -10.434 1.00 84.62 194 LEU A C 1
ATOM 1554 O O . LEU A 1 194 ? -4.936 9.677 -9.753 1.00 84.62 194 LEU A O 1
ATOM 1558 N N . GLY A 1 195 ? -5.767 11.042 -11.327 1.00 85.50 195 GLY A N 1
ATOM 1559 C CA . GLY A 1 195 ? -6.797 10.107 -11.783 1.00 85.50 195 GLY A CA 1
ATOM 1560 C C . GLY A 1 195 ? -6.201 9.015 -12.681 1.00 85.50 195 GLY A C 1
ATOM 1561 O O . GLY A 1 195 ? -5.138 9.215 -13.271 1.00 85.50 195 GLY A O 1
ATOM 1562 N N . TRP A 1 196 ? -6.909 7.886 -12.817 1.00 86.12 196 TRP A N 1
ATOM 1563 C CA . TRP A 1 196 ? -6.443 6.678 -13.524 1.00 86.12 196 TRP A CA 1
ATOM 1564 C C . TRP A 1 196 ? -5.741 6.960 -14.861 1.00 86.12 196 TRP A C 1
ATOM 1566 O O . TRP A 1 196 ? -4.603 6.548 -15.045 1.00 86.12 196 TRP A O 1
ATOM 1576 N N . THR A 1 197 ? -6.367 7.721 -15.762 1.00 88.19 197 THR A N 1
ATOM 1577 C CA . THR A 1 197 ? -5.832 7.982 -17.108 1.00 88.19 197 THR A CA 1
ATOM 1578 C C . THR A 1 197 ? -4.455 8.658 -17.095 1.00 88.19 197 THR A C 1
ATOM 1580 O O . THR A 1 197 ? -3.550 8.235 -17.812 1.00 88.19 197 THR A O 1
ATOM 1583 N N . GLU A 1 198 ? -4.265 9.689 -16.265 1.00 89.56 198 GLU A N 1
ATOM 1584 C CA . GLU A 1 198 ? -2.975 10.390 -16.170 1.00 89.56 198 GLU A CA 1
ATOM 1585 C C . GLU A 1 198 ? -1.953 9.591 -15.347 1.00 89.56 198 GLU A C 1
ATOM 1587 O O . GLU A 1 198 ? -0.764 9.613 -15.662 1.00 89.56 198 GLU A O 1
ATOM 1592 N N . MET A 1 199 ? -2.412 8.826 -14.349 1.00 90.00 199 MET A N 1
ATOM 1593 C CA . MET A 1 199 ? -1.586 7.881 -13.594 1.00 90.00 199 MET A CA 1
ATOM 1594 C C . MET A 1 199 ? -0.980 6.812 -14.514 1.00 90.00 199 MET A C 1
ATOM 1596 O O . MET A 1 199 ? 0.237 6.645 -14.532 1.00 90.00 199 MET A O 1
ATOM 1600 N N . VAL A 1 200 ? -1.804 6.139 -15.323 1.00 89.88 200 VAL A N 1
ATOM 1601 C CA . VAL A 1 200 ? -1.377 5.129 -16.306 1.00 89.88 200 VAL A CA 1
ATOM 1602 C C . VAL A 1 200 ? -0.412 5.729 -17.323 1.00 89.88 200 VAL A C 1
ATOM 1604 O O . VAL A 1 200 ? 0.663 5.185 -17.550 1.00 89.88 200 VAL A O 1
ATOM 1607 N N . LYS A 1 201 ? -0.742 6.892 -17.893 1.00 91.44 201 LYS A N 1
ATOM 1608 C CA . LYS A 1 201 ? 0.114 7.599 -18.856 1.00 91.44 201 LYS A CA 1
ATOM 1609 C C . LYS A 1 201 ? 1.489 7.956 -18.279 1.00 91.44 201 LYS A C 1
ATOM 1611 O O . LYS A 1 201 ? 2.494 7.776 -18.968 1.00 91.44 201 LYS A O 1
ATOM 1616 N N . ARG A 1 202 ? 1.557 8.430 -17.028 1.00 93.06 202 ARG A N 1
ATOM 1617 C CA . ARG A 1 202 ? 2.835 8.722 -16.354 1.00 93.06 202 ARG A CA 1
ATOM 1618 C C . ARG A 1 202 ? 3.608 7.447 -16.024 1.00 93.06 202 ARG A C 1
ATOM 1620 O O . ARG A 1 202 ? 4.811 7.380 -16.275 1.00 93.06 202 ARG A O 1
ATOM 1627 N N . MET A 1 203 ? 2.921 6.424 -15.524 1.00 93.88 203 MET A N 1
ATOM 1628 C CA . MET A 1 203 ? 3.525 5.130 -15.220 1.00 93.88 203 MET A CA 1
ATOM 1629 C C . MET A 1 203 ? 4.121 4.487 -16.480 1.00 93.88 203 MET A C 1
ATOM 1631 O O . MET A 1 203 ? 5.274 4.066 -16.464 1.00 93.88 203 MET A O 1
ATOM 1635 N N . ARG A 1 204 ? 3.406 4.539 -17.611 1.00 94.62 204 ARG A N 1
ATOM 1636 C CA . ARG A 1 204 ? 3.885 4.103 -18.931 1.00 94.62 204 ARG A CA 1
ATOM 1637 C C . ARG A 1 204 ? 5.164 4.817 -19.350 1.00 94.62 204 ARG A C 1
ATOM 1639 O O . ARG A 1 204 ? 6.100 4.166 -19.798 1.00 94.62 204 ARG A O 1
ATOM 1646 N N . ALA A 1 205 ? 5.229 6.138 -19.181 1.00 94.88 205 ALA A N 1
ATOM 1647 C CA . ALA A 1 205 ? 6.429 6.917 -19.492 1.00 94.88 205 ALA A CA 1
ATOM 1648 C C . ALA A 1 205 ? 7.626 6.551 -18.591 1.00 94.88 205 ALA A C 1
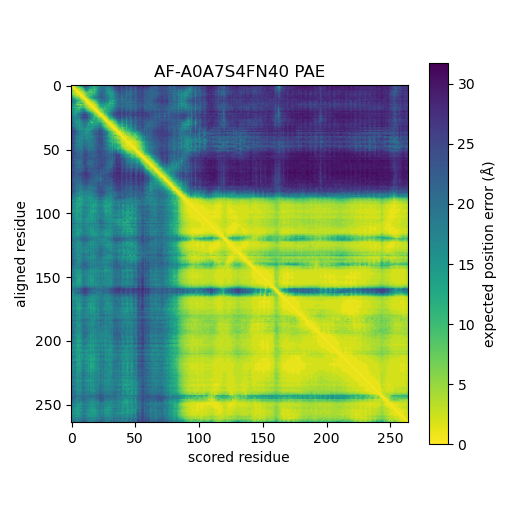ATOM 1650 O O . ALA A 1 205 ? 8.764 6.573 -19.051 1.00 94.88 205 ALA A O 1
ATOM 1651 N N . THR A 1 206 ? 7.364 6.163 -17.339 1.00 94.69 206 THR A N 1
ATOM 1652 C CA . THR A 1 206 ? 8.384 5.708 -16.375 1.00 94.69 206 THR A CA 1
ATOM 1653 C C . THR A 1 206 ? 8.879 4.288 -16.688 1.00 94.69 206 THR A C 1
ATOM 1655 O O . THR A 1 206 ? 10.058 3.988 -16.517 1.00 94.69 206 THR A O 1
ATOM 1658 N N . VAL A 1 207 ? 7.985 3.417 -17.171 1.00 95.31 207 VAL A N 1
ATOM 1659 C CA . VAL A 1 207 ? 8.244 1.995 -17.458 1.00 95.31 207 VAL A CA 1
ATOM 1660 C C . VAL A 1 207 ? 8.819 1.752 -18.859 1.00 95.31 207 VAL A C 1
ATOM 1662 O O . VAL A 1 207 ? 9.638 0.854 -19.031 1.00 95.31 207 VAL A O 1
ATOM 1665 N N . ALA A 1 208 ? 8.439 2.537 -19.871 1.00 95.44 208 ALA A N 1
ATOM 1666 C CA . ALA A 1 208 ? 8.872 2.328 -21.258 1.00 95.44 208 ALA A CA 1
ATOM 1667 C C . ALA A 1 208 ? 10.408 2.271 -21.479 1.00 95.44 208 ALA A C 1
ATOM 1669 O O . ALA A 1 208 ? 10.835 1.516 -22.352 1.00 95.44 208 ALA A O 1
ATOM 1670 N N . PRO A 1 209 ? 11.261 2.993 -20.718 1.00 95.94 209 PRO A N 1
ATOM 1671 C CA . PRO A 1 209 ? 12.720 2.872 -20.825 1.00 95.94 209 PRO A CA 1
ATOM 1672 C C . PRO A 1 209 ? 13.327 1.600 -20.196 1.00 95.94 209 PRO A C 1
ATOM 1674 O O . PRO A 1 209 ? 14.534 1.390 -20.319 1.00 95.94 209 PRO A O 1
ATOM 1677 N N . LEU A 1 210 ? 12.547 0.772 -19.487 1.00 96.06 210 LEU A N 1
ATOM 1678 C CA . LEU A 1 210 ? 13.042 -0.382 -18.719 1.00 96.06 210 LEU A CA 1
ATOM 1679 C C . LEU A 1 210 ? 13.242 -1.616 -19.619 1.00 96.06 210 LEU A C 1
ATOM 1681 O O . LEU A 1 210 ? 12.435 -2.550 -19.635 1.00 96.06 210 LEU A O 1
ATOM 1685 N N . THR A 1 211 ? 14.339 -1.618 -20.376 1.00 95.38 211 THR A N 1
ATOM 1686 C CA . THR A 1 211 ? 14.645 -2.635 -21.398 1.00 95.38 211 THR A CA 1
ATOM 1687 C C . THR A 1 211 ? 15.263 -3.928 -20.860 1.00 95.38 211 THR A C 1
ATOM 1689 O O . THR A 1 211 ? 15.343 -4.908 -21.599 1.00 95.38 211 THR A O 1
ATOM 1692 N N . THR A 1 212 ? 15.692 -3.967 -19.594 1.00 97.06 212 THR A N 1
ATOM 1693 C CA . THR A 1 212 ? 16.312 -5.151 -18.973 1.00 97.06 212 THR A CA 1
ATOM 1694 C C . THR A 1 212 ? 15.547 -5.634 -17.744 1.00 97.06 212 THR A C 1
ATOM 1696 O O . THR A 1 212 ? 14.977 -4.843 -16.994 1.00 97.06 212 THR A O 1
ATOM 1699 N N . GLU A 1 213 ? 15.592 -6.941 -17.477 1.00 96.62 213 GLU A N 1
ATOM 1700 C CA . GLU A 1 213 ? 14.928 -7.531 -16.307 1.00 96.62 213 GLU A CA 1
ATOM 1701 C C . GLU A 1 213 ? 15.460 -6.953 -14.981 1.00 96.62 213 GLU A C 1
ATOM 1703 O O . GLU A 1 213 ? 14.691 -6.720 -14.053 1.00 96.62 213 GLU A O 1
ATOM 1708 N N . ALA A 1 214 ? 16.759 -6.638 -14.903 1.00 97.75 214 ALA A N 1
ATOM 1709 C CA . ALA A 1 214 ? 17.356 -5.991 -13.733 1.00 97.75 214 ALA A CA 1
ATOM 1710 C C . ALA A 1 214 ? 16.734 -4.610 -13.454 1.00 97.75 214 ALA A C 1
ATOM 1712 O O . ALA A 1 214 ? 16.367 -4.324 -12.318 1.00 97.75 214 ALA A O 1
ATOM 1713 N N . GLN A 1 215 ? 16.534 -3.783 -14.487 1.00 97.38 215 GLN A N 1
ATOM 1714 C CA . GLN A 1 215 ? 15.840 -2.497 -14.344 1.00 97.38 215 GLN A CA 1
ATOM 1715 C C . GLN A 1 215 ? 14.377 -2.675 -13.919 1.00 97.38 215 GLN A C 1
ATOM 1717 O O . GLN A 1 215 ? 13.878 -1.892 -13.117 1.00 97.38 215 GLN A O 1
ATOM 1722 N N . GLN A 1 216 ? 13.691 -3.704 -14.424 1.00 97.81 216 GLN A N 1
ATOM 1723 C CA . GLN A 1 216 ? 12.301 -3.997 -14.060 1.00 97.81 216 GLN A CA 1
ATOM 1724 C C . GLN A 1 216 ? 12.173 -4.457 -12.596 1.00 97.81 216 GLN A C 1
ATOM 1726 O O . GLN A 1 216 ? 11.241 -4.042 -11.907 1.00 97.81 216 GLN A O 1
ATOM 1731 N N . ARG A 1 217 ? 13.135 -5.249 -12.095 1.00 98.25 217 ARG A N 1
ATOM 1732 C CA . ARG A 1 217 ? 13.256 -5.627 -10.674 1.00 98.25 217 ARG A CA 1
ATOM 1733 C C . ARG A 1 217 ? 13.537 -4.419 -9.785 1.00 98.25 217 ARG A C 1
ATOM 1735 O O . ARG A 1 217 ? 12.797 -4.200 -8.831 1.00 98.25 217 ARG A O 1
ATOM 1742 N N . ASP A 1 218 ? 14.545 -3.612 -10.114 1.00 98.12 218 ASP A N 1
ATOM 1743 C CA . ASP A 1 218 ? 14.898 -2.401 -9.356 1.00 98.12 218 ASP A CA 1
ATOM 1744 C C . ASP A 1 218 ? 13.732 -1.387 -9.338 1.00 98.12 218 ASP A C 1
ATOM 1746 O O . ASP A 1 218 ? 13.436 -0.785 -8.301 1.00 98.12 218 ASP A O 1
ATOM 1750 N N . PHE A 1 219 ? 12.989 -1.249 -10.442 1.00 97.94 219 PHE A N 1
ATOM 1751 C CA . PHE A 1 219 ? 11.770 -0.437 -10.503 1.00 97.94 219 PHE A CA 1
ATOM 1752 C C . PHE A 1 219 ? 10.659 -0.988 -9.597 1.00 97.94 219 PHE A C 1
ATOM 1754 O O . PHE A 1 219 ? 10.117 -0.246 -8.774 1.00 97.94 219 PHE A O 1
ATOM 1761 N N . ALA A 1 220 ? 10.349 -2.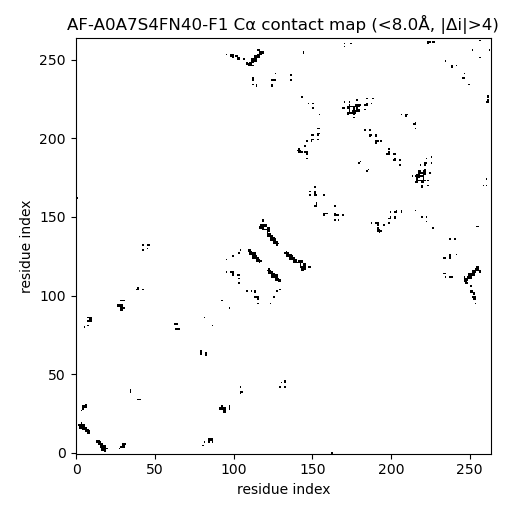287 -9.680 1.00 97.88 220 ALA A N 1
ATOM 1762 C CA . ALA A 1 220 ? 9.340 -2.919 -8.828 1.00 97.88 220 ALA A CA 1
ATOM 1763 C C . ALA A 1 220 ? 9.704 -2.817 -7.333 1.00 97.88 220 ALA A C 1
ATOM 1765 O O . ALA A 1 220 ? 8.849 -2.483 -6.510 1.00 97.88 220 ALA A O 1
ATOM 1766 N N . ALA A 1 221 ? 10.984 -3.004 -6.990 1.00 97.62 221 ALA A N 1
ATOM 1767 C CA . ALA A 1 221 ? 11.522 -2.796 -5.647 1.00 97.62 221 ALA A CA 1
ATOM 1768 C C . ALA A 1 221 ? 11.378 -1.336 -5.184 1.00 97.62 221 ALA A C 1
ATOM 1770 O O . ALA A 1 221 ? 11.061 -1.080 -4.024 1.00 97.62 221 ALA A O 1
ATOM 1771 N N . THR A 1 222 ? 11.539 -0.369 -6.091 1.00 96.88 222 THR A N 1
ATOM 1772 C CA . THR A 1 222 ? 11.339 1.056 -5.790 1.00 96.88 222 THR A CA 1
ATOM 1773 C C . THR A 1 222 ? 9.870 1.371 -5.513 1.00 96.88 222 THR A C 1
ATOM 1775 O O . THR A 1 222 ? 9.571 1.983 -4.491 1.00 96.88 222 THR A O 1
ATOM 1778 N N . VAL A 1 223 ? 8.936 0.901 -6.349 1.00 96.44 223 VAL A N 1
ATOM 1779 C CA . VAL A 1 223 ? 7.485 1.050 -6.107 1.00 96.44 223 VAL A CA 1
ATOM 1780 C C . VAL A 1 223 ? 7.082 0.414 -4.768 1.00 96.44 223 VAL A C 1
ATOM 1782 O O . VAL A 1 223 ? 6.319 1.006 -4.005 1.00 96.44 223 VAL A O 1
ATOM 1785 N N . GLN A 1 224 ? 7.635 -0.760 -4.452 1.00 96.38 224 GLN A N 1
ATOM 1786 C CA . GLN A 1 224 ? 7.402 -1.466 -3.192 1.00 96.38 224 GLN A CA 1
ATOM 1787 C C . GLN A 1 224 ? 7.947 -0.695 -1.973 1.00 96.38 224 GLN A C 1
ATOM 1789 O O . GLN A 1 224 ? 7.243 -0.557 -0.973 1.00 96.38 224 GLN A O 1
ATOM 1794 N N . ALA A 1 225 ? 9.162 -0.144 -2.060 1.00 95.25 225 ALA A N 1
ATOM 1795 C CA . ALA A 1 225 ? 9.758 0.665 -0.995 1.00 95.25 225 ALA A CA 1
ATOM 1796 C C . ALA A 1 225 ? 8.956 1.950 -0.725 1.00 95.25 225 ALA A C 1
ATOM 1798 O O . ALA A 1 225 ? 8.709 2.296 0.430 1.00 95.25 225 ALA A O 1
ATOM 1799 N N . LEU A 1 226 ? 8.480 2.623 -1.779 1.00 93.19 226 LEU A N 1
ATOM 1800 C CA . LEU A 1 226 ? 7.624 3.809 -1.655 1.00 93.19 226 LEU A CA 1
ATOM 1801 C C . LEU A 1 226 ? 6.298 3.481 -0.969 1.00 93.19 226 LEU A C 1
ATOM 1803 O O . LEU A 1 226 ? 5.869 4.205 -0.071 1.00 93.19 226 LEU A O 1
ATOM 1807 N N . LEU A 1 227 ? 5.665 2.371 -1.354 1.00 92.81 227 LEU A N 1
ATOM 1808 C CA . LEU A 1 227 ? 4.437 1.893 -0.724 1.00 92.81 227 LEU A CA 1
ATOM 1809 C C . LEU A 1 227 ? 4.634 1.676 0.795 1.00 92.81 227 LEU A C 1
ATOM 1811 O O . LEU A 1 227 ? 3.813 2.142 1.589 1.00 92.81 227 LEU A O 1
ATOM 1815 N N . GLY A 1 228 ? 5.759 1.069 1.196 1.00 93.50 228 GLY A N 1
ATOM 1816 C CA . GLY A 1 228 ? 6.154 0.913 2.601 1.00 93.50 228 GLY A CA 1
ATOM 1817 C C . GLY A 1 228 ? 6.391 2.238 3.334 1.00 93.50 228 GLY A C 1
ATOM 1818 O O . GLY A 1 228 ? 5.848 2.441 4.422 1.00 93.50 228 GLY A O 1
ATOM 1819 N N . ASP A 1 229 ? 7.121 3.181 2.730 1.00 92.12 229 ASP A N 1
ATOM 1820 C CA . ASP A 1 229 ? 7.340 4.523 3.293 1.00 92.12 229 ASP A CA 1
ATOM 1821 C C . ASP A 1 229 ? 6.016 5.255 3.569 1.00 92.12 229 ASP A C 1
ATOM 1823 O O . ASP A 1 229 ? 5.831 5.849 4.639 1.00 92.12 229 ASP A O 1
ATOM 1827 N N . TYR A 1 230 ? 5.070 5.197 2.626 1.00 90.00 230 TYR A N 1
ATOM 1828 C CA . TYR A 1 230 ? 3.754 5.813 2.783 1.00 90.00 230 TYR A CA 1
ATOM 1829 C C . TYR A 1 230 ? 2.921 5.144 3.874 1.00 90.00 230 TYR A C 1
ATOM 1831 O O . TYR A 1 230 ? 2.312 5.850 4.688 1.00 90.00 230 TYR A O 1
ATOM 1839 N N . PHE A 1 231 ? 2.939 3.811 3.948 1.00 91.31 231 PHE A N 1
ATOM 1840 C CA . PHE A 1 231 ? 2.304 3.068 5.032 1.00 91.31 231 PHE A CA 1
ATOM 1841 C C . PHE A 1 231 ? 2.872 3.486 6.397 1.00 91.31 231 PHE A C 1
ATOM 1843 O O . PHE A 1 231 ? 2.120 3.929 7.270 1.00 91.31 231 PHE A O 1
ATOM 1850 N N . VAL A 1 232 ? 4.199 3.474 6.561 1.00 92.50 232 VAL A N 1
ATOM 1851 C CA . VAL A 1 232 ? 4.882 3.894 7.797 1.00 92.50 232 VAL A CA 1
ATOM 1852 C C . VAL A 1 232 ? 4.580 5.357 8.143 1.00 92.50 232 VAL A C 1
ATOM 1854 O O . VAL A 1 232 ? 4.314 5.677 9.306 1.00 92.50 232 VAL A O 1
ATOM 1857 N N . HIS A 1 233 ? 4.567 6.266 7.164 1.00 90.38 233 HIS A N 1
ATOM 1858 C CA . HIS A 1 233 ? 4.195 7.666 7.384 1.00 90.38 233 HIS A CA 1
ATOM 1859 C C . HIS A 1 233 ? 2.759 7.801 7.920 1.00 90.38 233 HIS A C 1
ATOM 1861 O O . HIS A 1 233 ? 2.504 8.576 8.850 1.00 90.38 233 HIS A O 1
ATOM 1867 N N . PHE A 1 234 ? 1.817 7.046 7.356 1.00 90.19 234 PHE A N 1
ATOM 1868 C CA . PHE A 1 234 ? 0.401 7.106 7.709 1.00 90.19 234 PHE A CA 1
ATOM 1869 C C . PHE A 1 234 ? 0.108 6.446 9.063 1.00 90.19 234 PHE A C 1
ATOM 1871 O O . PHE A 1 234 ? -0.613 7.022 9.879 1.00 90.19 234 PHE A O 1
ATOM 1878 N N . VAL A 1 235 ? 0.771 5.327 9.374 1.00 91.94 235 VAL A N 1
ATOM 1879 C CA . VAL A 1 235 ? 0.795 4.733 10.721 1.00 91.94 235 VAL A CA 1
ATOM 1880 C C . VAL A 1 235 ? 1.327 5.742 11.740 1.00 91.94 235 VAL A C 1
ATOM 1882 O O . VAL A 1 235 ? 0.672 6.006 12.747 1.00 91.94 235 VAL A O 1
ATOM 1885 N N . ARG A 1 236 ? 2.463 6.401 11.460 1.00 91.75 236 ARG A N 1
ATOM 1886 C CA . ARG A 1 236 ? 3.018 7.460 12.326 1.00 91.75 236 ARG A CA 1
ATOM 1887 C C . ARG A 1 236 ? 2.051 8.638 12.506 1.00 91.75 236 ARG A C 1
ATOM 1889 O O . ARG A 1 236 ? 2.029 9.236 13.580 1.00 91.75 236 ARG A O 1
ATOM 1896 N N . ARG A 1 237 ? 1.236 8.978 11.498 1.00 89.88 237 ARG A N 1
ATOM 1897 C CA . ARG A 1 237 ? 0.153 9.974 11.625 1.00 89.88 237 ARG A CA 1
ATOM 1898 C C . ARG A 1 237 ? -0.942 9.496 12.585 1.00 89.88 237 ARG A C 1
ATOM 1900 O O . ARG A 1 237 ? -1.377 10.296 13.409 1.00 89.88 237 ARG A O 1
ATOM 1907 N N . GLY A 1 238 ? -1.331 8.222 12.531 1.00 87.44 238 GLY A N 1
ATOM 1908 C CA . GLY A 1 238 ? -2.274 7.612 13.479 1.00 87.44 238 GLY A CA 1
ATOM 1909 C C . GLY A 1 238 ? -1.757 7.608 14.908 1.00 87.44 238 GLY A C 1
ATOM 1910 O O . GLY A 1 238 ? -2.435 8.099 15.804 1.00 87.44 238 GLY A O 1
ATOM 1911 N N . LEU A 1 239 ? -0.517 7.161 15.109 1.00 90.25 239 LEU A N 1
ATOM 1912 C CA . LEU A 1 239 ? 0.131 7.150 16.422 1.00 90.25 239 LEU A CA 1
ATOM 1913 C C . LEU A 1 239 ? 0.215 8.558 17.038 1.00 90.25 239 LEU A C 1
ATOM 1915 O O . LEU A 1 239 ? -0.023 8.713 18.231 1.00 90.25 239 LEU A O 1
ATOM 1919 N N . ARG A 1 240 ? 0.485 9.599 16.233 1.00 90.81 240 ARG A N 1
ATOM 1920 C CA . ARG A 1 240 ? 0.424 10.999 16.700 1.00 90.81 240 ARG A CA 1
ATOM 1921 C C . ARG A 1 240 ? -0.998 11.441 17.050 1.00 90.81 240 ARG A C 1
ATOM 1923 O O . ARG A 1 240 ? -1.183 12.102 18.065 1.00 90.81 240 ARG A O 1
ATOM 1930 N N . ALA A 1 241 ? -1.991 11.082 16.237 1.00 87.12 241 ALA A N 1
ATOM 1931 C CA . ALA A 1 241 ? -3.389 11.444 16.475 1.00 87.12 241 ALA A CA 1
ATOM 1932 C C . ALA A 1 241 ? -4.000 10.751 17.708 1.00 87.12 241 ALA A C 1
ATOM 1934 O O . ALA A 1 241 ? -4.905 11.305 18.324 1.00 87.12 241 ALA A O 1
ATOM 1935 N N . ALA A 1 242 ? -3.485 9.581 18.099 1.00 87.06 242 ALA A N 1
ATOM 1936 C CA . ALA A 1 242 ? -3.868 8.888 19.331 1.00 87.06 242 ALA A CA 1
ATOM 1937 C C . ALA A 1 242 ? -3.420 9.627 20.613 1.00 87.06 242 ALA A C 1
ATOM 1939 O O . ALA A 1 242 ? -3.975 9.416 21.695 1.00 87.06 242 ALA A O 1
ATOM 1940 N N . GLY A 1 243 ? -2.425 10.516 20.501 1.00 86.88 243 GLY A N 1
ATOM 1941 C CA . GLY A 1 243 ? -1.940 11.345 21.601 1.00 86.88 243 GLY A CA 1
ATOM 1942 C C . GLY A 1 243 ? -1.469 10.517 22.800 1.00 86.88 243 GLY A C 1
ATOM 1943 O O . GLY A 1 243 ? -0.616 9.640 22.676 1.00 86.88 243 GLY A O 1
ATOM 1944 N N . ALA A 1 244 ? -2.026 10.802 23.980 1.00 70.56 244 ALA A N 1
ATOM 1945 C CA . ALA A 1 244 ? -1.701 10.084 25.214 1.00 70.56 244 ALA A CA 1
ATOM 1946 C C . ALA A 1 244 ? -2.269 8.649 25.262 1.00 70.56 244 ALA A C 1
ATOM 1948 O O . ALA A 1 244 ? -1.747 7.807 25.994 1.00 70.56 244 ALA A O 1
ATOM 1949 N N . GLN A 1 245 ? -3.315 8.344 24.486 1.00 80.06 245 GLN A N 1
ATOM 1950 C CA . GLN A 1 245 ? -3.919 7.011 24.428 1.00 80.06 245 GLN A CA 1
ATOM 1951 C C . GLN A 1 245 ? -3.151 6.147 23.424 1.00 80.06 245 GLN A C 1
ATOM 1953 O O . GLN A 1 245 ? -3.625 5.882 22.324 1.00 80.06 245 GLN A O 1
ATOM 1958 N N . LYS A 1 246 ? -1.933 5.731 23.800 1.00 84.94 246 LYS A N 1
ATOM 1959 C CA . LYS A 1 246 ? -1.092 4.869 22.958 1.00 84.94 246 LYS A CA 1
ATOM 1960 C C . LYS A 1 246 ? -1.862 3.602 22.544 1.00 84.94 246 LYS A C 1
ATOM 1962 O O . LYS A 1 246 ? -2.309 2.886 23.441 1.00 84.94 246 LYS A O 1
ATOM 1967 N N . PRO A 1 247 ? -1.999 3.320 21.236 1.00 90.12 247 PRO A N 1
ATOM 1968 C CA . PRO A 1 247 ? -2.522 2.051 20.747 1.00 90.12 247 PRO A CA 1
ATOM 1969 C C . PRO A 1 247 ? -1.606 0.895 21.148 1.00 90.12 247 PRO A C 1
ATOM 1971 O O . PRO A 1 247 ? -0.394 1.077 21.275 1.00 90.12 247 PRO A O 1
ATOM 1974 N N . ASP A 1 248 ? -2.186 -0.291 21.286 1.00 93.94 248 ASP A N 1
ATOM 1975 C CA . ASP A 1 248 ? -1.472 -1.526 21.619 1.00 93.94 248 ASP A CA 1
ATOM 1976 C C . ASP A 1 248 ? -0.803 -2.142 20.377 1.00 93.94 248 ASP A C 1
ATOM 1978 O O . ASP A 1 248 ? 0.134 -2.929 20.491 1.00 93.94 248 ASP A O 1
ATOM 1982 N N . GLY A 1 249 ? -1.244 -1.740 19.179 1.00 94.88 249 GLY A N 1
ATOM 1983 C CA . GLY A 1 249 ? -0.613 -2.112 17.919 1.00 94.88 249 GLY A CA 1
ATOM 1984 C C . GLY A 1 249 ? -1.194 -1.418 16.688 1.00 94.88 249 GLY A C 1
ATOM 1985 O O . GLY A 1 249 ? -1.887 -0.397 16.768 1.00 94.88 249 GLY A O 1
ATOM 1986 N N . VAL A 1 250 ? -0.876 -1.992 15.528 1.00 95.56 250 VAL A N 1
ATOM 1987 C CA . VAL A 1 250 ? -1.324 -1.538 14.208 1.00 95.56 250 VAL A CA 1
ATOM 1988 C C . VAL A 1 250 ? -2.038 -2.695 13.523 1.00 95.56 250 VAL A C 1
ATOM 1990 O O . VAL A 1 250 ? -1.459 -3.763 13.351 1.00 95.56 250 VAL A O 1
ATOM 1993 N N . ALA A 1 251 ? -3.284 -2.473 13.120 1.00 95.81 251 ALA A N 1
ATOM 1994 C CA . ALA A 1 251 ? -4.045 -3.394 12.288 1.00 95.81 251 ALA A CA 1
ATOM 1995 C C . ALA A 1 251 ? -4.075 -2.871 10.845 1.00 95.81 251 ALA A C 1
ATOM 1997 O O . ALA A 1 251 ? -4.143 -1.659 10.619 1.00 95.81 251 ALA A O 1
ATOM 1998 N N . PHE A 1 252 ? -4.039 -3.768 9.861 1.00 95.12 252 PHE A N 1
ATOM 1999 C CA . PHE A 1 252 ? -4.052 -3.393 8.449 1.00 95.12 252 PHE A CA 1
ATOM 2000 C C . PHE A 1 252 ? -5.073 -4.222 7.663 1.00 95.12 252 PHE A C 1
ATOM 2002 O O . PHE A 1 252 ? -5.161 -5.434 7.840 1.00 95.12 252 PHE A O 1
ATOM 2009 N N . GLY A 1 253 ? -5.874 -3.556 6.827 1.00 93.62 253 GLY A N 1
ATOM 2010 C CA . GLY A 1 253 ? -6.943 -4.175 6.043 1.00 93.62 253 GLY A CA 1
ATOM 2011 C C . GLY A 1 253 ? -7.107 -3.590 4.638 1.00 93.62 253 GLY A C 1
ATOM 2012 O O . GLY A 1 253 ? -6.475 -2.599 4.271 1.00 93.62 253 GLY A O 1
ATOM 2013 N N . GLY A 1 254 ? -8.005 -4.200 3.863 1.00 91.56 254 GLY A N 1
ATOM 2014 C CA . GLY A 1 254 ? -8.193 -3.912 2.436 1.00 91.56 254 GLY A CA 1
ATOM 2015 C C . GLY A 1 254 ? -7.280 -4.752 1.536 1.00 91.56 254 GLY A C 1
ATOM 2016 O O . GLY A 1 254 ? -6.424 -5.488 2.026 1.00 91.56 254 GLY A O 1
ATOM 2017 N N . GLY A 1 255 ? -7.474 -4.682 0.215 1.00 89.81 255 GLY A N 1
ATOM 2018 C CA . GLY A 1 255 ? -6.762 -5.540 -0.742 1.00 89.81 255 GLY A CA 1
ATOM 2019 C C . GLY A 1 255 ? -5.234 -5.390 -0.723 1.00 89.81 255 GLY A C 1
ATOM 2020 O O . GLY A 1 255 ? -4.519 -6.345 -1.016 1.00 89.81 255 GLY A O 1
ATOM 2021 N N . VAL A 1 256 ? -4.714 -4.229 -0.312 1.00 91.25 256 VAL A N 1
ATOM 2022 C CA . VAL A 1 256 ? -3.262 -3.985 -0.227 1.00 91.25 256 VAL A CA 1
ATOM 2023 C C . VAL A 1 256 ? -2.636 -4.674 1.002 1.00 91.25 256 VAL A C 1
ATOM 2025 O O . VAL A 1 256 ? -1.427 -4.888 1.028 1.00 91.25 256 VAL A O 1
ATOM 2028 N N . ALA A 1 257 ? -3.436 -5.124 1.979 1.00 91.25 257 ALA A N 1
ATOM 2029 C CA . ALA A 1 257 ? -2.959 -5.896 3.135 1.00 91.25 257 ALA A CA 1
ATOM 2030 C C . ALA A 1 257 ? -2.426 -7.293 2.793 1.00 91.25 257 ALA A C 1
ATOM 2032 O O . ALA A 1 257 ? -1.690 -7.875 3.586 1.00 91.25 257 ALA A O 1
ATOM 2033 N N . PHE A 1 258 ? -2.714 -7.802 1.593 1.00 90.44 258 PHE A N 1
ATOM 2034 C CA . PHE A 1 258 ? -2.110 -9.033 1.081 1.00 90.44 258 PHE A CA 1
ATOM 2035 C C . PHE A 1 258 ? -0.698 -8.828 0.500 1.00 90.44 258 PHE A C 1
ATOM 2037 O O . PHE A 1 258 ? -0.063 -9.804 0.101 1.00 90.44 258 PHE A O 1
ATOM 2044 N N . ASN A 1 259 ? -0.178 -7.592 0.463 1.00 91.88 259 ASN A N 1
ATOM 2045 C CA . ASN A 1 259 ? 1.195 -7.325 0.043 1.00 91.88 259 ASN A CA 1
ATOM 2046 C C . ASN A 1 259 ? 2.190 -7.686 1.162 1.00 91.88 259 ASN A C 1
ATOM 2048 O O . ASN A 1 259 ? 2.510 -6.869 2.028 1.00 91.88 259 ASN A O 1
ATOM 2052 N N . THR A 1 260 ? 2.691 -8.921 1.135 1.00 90.31 260 THR A N 1
ATOM 2053 C CA . THR A 1 260 ? 3.569 -9.465 2.183 1.00 90.31 260 THR A CA 1
ATOM 2054 C C . THR A 1 260 ? 4.905 -8.734 2.299 1.00 90.31 260 THR A C 1
ATOM 2056 O O . THR A 1 260 ? 5.418 -8.613 3.405 1.00 90.31 260 THR A O 1
ATOM 2059 N N . LEU A 1 261 ? 5.436 -8.174 1.206 1.00 90.50 261 LEU A N 1
ATOM 2060 C CA . LEU A 1 261 ? 6.680 -7.390 1.209 1.00 90.50 261 LEU A CA 1
ATOM 2061 C C . LEU A 1 261 ? 6.542 -5.992 1.827 1.00 90.50 261 LEU A C 1
ATOM 2063 O O . LEU A 1 261 ? 7.539 -5.291 1.962 1.00 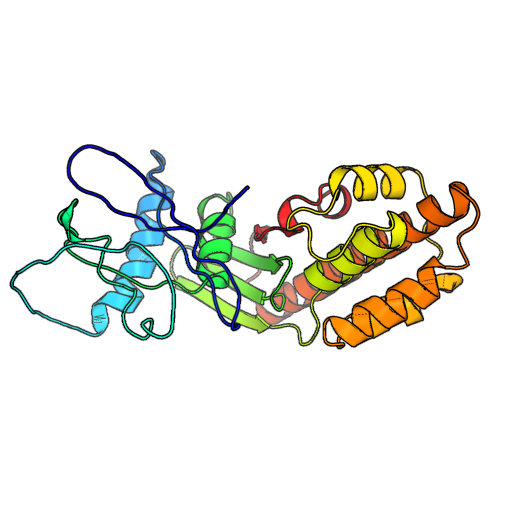90.50 261 LEU A O 1
ATOM 2067 N N . MET A 1 262 ? 5.324 -5.538 2.126 1.00 88.25 262 MET A N 1
ATOM 2068 C CA . MET A 1 262 ? 5.105 -4.311 2.900 1.00 88.25 262 MET A CA 1
ATOM 2069 C C . MET A 1 262 ? 4.863 -4.608 4.387 1.00 88.25 262 MET A C 1
ATOM 2071 O O . MET A 1 262 ? 5.051 -3.735 5.230 1.00 88.25 262 MET A O 1
ATOM 2075 N N . VAL A 1 263 ? 4.388 -5.817 4.698 1.00 79.31 263 VAL A N 1
ATOM 2076 C CA . VAL A 1 263 ? 4.000 -6.232 6.054 1.00 79.31 263 VAL A CA 1
ATOM 2077 C C . VAL A 1 263 ? 5.162 -6.890 6.815 1.00 79.31 263 VAL A C 1
ATOM 2079 O O . VAL A 1 263 ? 5.143 -6.878 8.045 1.00 79.31 263 VAL A O 1
ATOM 2082 N N . ALA A 1 264 ? 6.140 -7.453 6.097 1.00 68.31 264 ALA A N 1
ATOM 2083 C CA . ALA A 1 264 ? 7.370 -8.043 6.637 1.00 68.31 264 ALA A CA 1
ATOM 2084 C C . ALA A 1 264 ? 8.405 -6.989 7.075 1.00 68.31 264 ALA A C 1
ATOM 2086 O O . ALA A 1 264 ? 9.029 -7.225 8.134 1.00 68.31 264 ALA A O 1
#

Sequence (264 aa):
GHGGSLVVATNGTVTLSLDIDKALGYTSGWARIRSPNSQVREGWQTLLQKYACQFPGCQFDYLLHGTRFYGNKYKEYPYTAAGVFHFRDVVKIDHFDAHAAHAFYDSPFERAVVVVSDGMNQNTLYLADRQRGWVRVAVTTGNWGLMYVAAVVELFHMPEPRYHPDFNRFMHLASQGTPRPEQWRGDVEACLTLGWTEMVKRMRATVAPLTTEAQQRDFAATVQALLGDYFVHFVRRGLRAAGAQKPDGVAFGGGVAFNTLMVA